Protein AF-A0A7V2FZV1-F1 (afdb_monomer)

Sequence (216 aa):
MRADLQ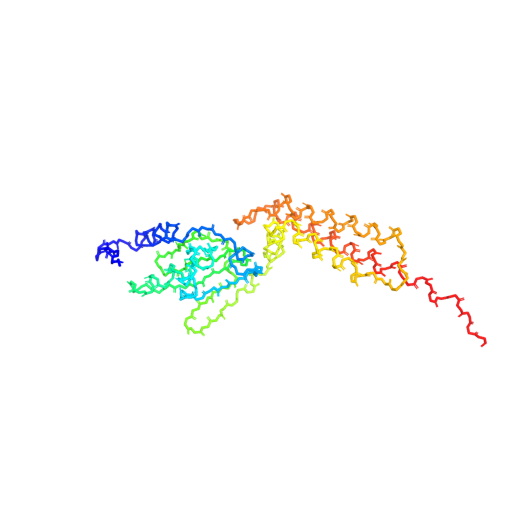PRTSPRRALAQVEAFVRQAVPYEWDWVTWGAADYLPTLSEMLALRPVREDCDGRAVAAASMLQKLGYDARLVTDLKHVWVWTPQGETMGPGGRKFVESDQRGTRLNWAALTATPANLAYGIAAFPWTRELIVLLTFWLLLLRRAPRWPWALLGLAVLLDGWLIFRLACRNPWPAGLWDSVGALLGWGHVAAAVLIILGTGERRRSRFPHP

Mean predicted aligned error: 6.93 Å

Radius of gyration: 22.77 Å; Cα contacts (8 Å, |Δi|>4): 285; chains: 1; bounding box: 45×36×85 Å

Solvent-accessible surface area (backbone atoms only — not comparable to full-atom values): 11927 Å² total; per-residue (Å²): 135,84,78,84,76,57,99,78,62,52,64,63,54,47,46,52,50,44,40,54,48,44,58,69,69,36,42,79,39,52,35,56,76,74,72,66,32,94,74,71,84,51,53,67,68,58,46,68,65,43,85,76,47,53,27,38,53,45,41,46,22,46,46,41,25,54,54,37,40,75,73,72,43,72,46,26,51,32,23,43,78,69,48,31,15,27,41,35,95,78,49,69,31,60,71,69,64,54,66,60,28,39,42,41,53,100,92,45,79,44,76,39,70,81,38,55,82,50,41,62,39,26,56,25,24,55,67,26,67,51,60,68,70,62,48,49,51,53,51,51,51,52,54,57,70,58,54,55,102,79,60,60,59,74,42,46,52,49,15,50,52,36,34,52,50,15,51,49,35,15,48,72,36,14,63,64,80,55,70,74,49,73,60,21,44,52,24,19,54,52,14,52,50,26,43,52,50,15,52,49,44,40,56,66,71,65,67,84,74,77,85,79,71,80,80,132

pLDDT: mean 88.08, std 12.24, range [34.72, 98.31]

Nearest PDB structures (foldseek):
  8bw8-assembly3_F  TM=4.483E-01  e=6.299E+00  Drosophila melanogaster

Structure (mmCIF, N/CA/C/O backbone):
data_AF-A0A7V2FZV1-F1
#
_entry.id   AF-A0A7V2FZV1-F1
#
loop_
_atom_site.group_PDB
_atom_site.id
_atom_site.type_symbol
_ato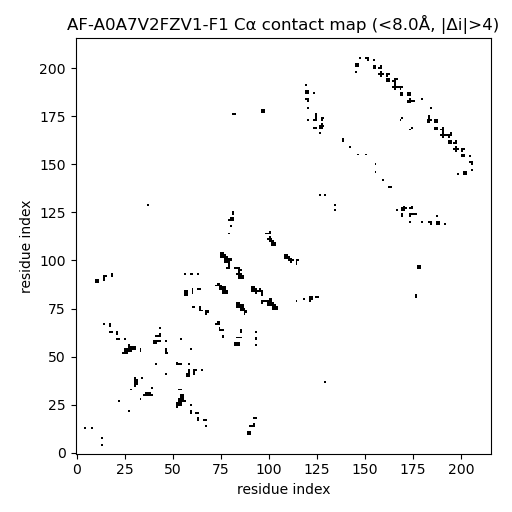m_site.label_atom_id
_atom_site.label_alt_id
_atom_site.label_comp_id
_atom_site.label_asym_id
_atom_site.label_entity_id
_atom_site.label_seq_id
_atom_site.pdbx_PDB_ins_code
_atom_site.Cartn_x
_atom_site.Cartn_y
_atom_site.Cartn_z
_atom_site.occupancy
_atom_site.B_iso_or_equiv
_atom_site.auth_seq_id
_atom_site.auth_comp_id
_atom_site.auth_asym_id
_atom_site.auth_atom_id
_atom_site.pdbx_PDB_model_num
ATOM 1 N N . MET A 1 1 ? -23.625 -13.224 18.190 1.00 38.38 1 MET A N 1
ATOM 2 C CA . MET A 1 1 ? -22.689 -13.338 19.328 1.00 38.38 1 MET A CA 1
ATOM 3 C C . MET A 1 1 ? -22.496 -11.932 19.893 1.00 38.38 1 MET A C 1
ATOM 5 O O . MET A 1 1 ? -21.884 -11.110 19.227 1.00 38.38 1 MET A O 1
ATOM 9 N N . ARG A 1 2 ? -23.144 -11.584 21.015 1.00 34.72 2 ARG A N 1
ATOM 10 C CA . ARG A 1 2 ? -22.935 -10.286 21.682 1.00 34.72 2 ARG A CA 1
ATOM 11 C C . ARG A 1 2 ? -21.650 -10.417 22.493 1.00 34.72 2 ARG A C 1
ATOM 13 O O . ARG A 1 2 ? -21.637 -11.156 23.467 1.00 34.72 2 ARG A O 1
ATOM 20 N N . ALA A 1 3 ? -20.569 -9.783 22.049 1.00 45.84 3 ALA A N 1
ATOM 21 C CA . ALA A 1 3 ? -19.414 -9.593 22.912 1.00 45.84 3 ALA A CA 1
ATOM 22 C C . ALA A 1 3 ? -19.856 -8.650 24.041 1.00 45.84 3 ALA A C 1
ATOM 24 O O . ALA A 1 3 ? -20.222 -7.506 23.769 1.00 45.84 3 ALA A O 1
ATOM 25 N N . ASP A 1 4 ? -19.899 -9.157 25.275 1.00 44.34 4 ASP A N 1
ATOM 26 C CA . ASP A 1 4 ? -20.199 -8.394 26.490 1.00 44.34 4 ASP A CA 1
ATOM 27 C C . ASP A 1 4 ? -19.095 -7.358 26.744 1.00 44.34 4 ASP A C 1
ATOM 29 O O . ASP A 1 4 ? -18.191 -7.534 27.563 1.00 44.34 4 ASP A O 1
ATOM 33 N N . LEU A 1 5 ? -19.152 -6.246 26.019 1.00 53.78 5 LEU A N 1
ATOM 34 C CA . LEU A 1 5 ? -18.403 -5.048 26.359 1.00 53.78 5 LEU A CA 1
ATOM 35 C C . LEU A 1 5 ? -19.158 -4.372 27.500 1.00 53.78 5 LEU A C 1
ATOM 37 O O . LEU A 1 5 ? -20.134 -3.652 27.297 1.00 53.78 5 LEU A O 1
ATOM 41 N N . GLN A 1 6 ? -18.754 -4.712 28.725 1.00 54.19 6 GLN A N 1
ATOM 42 C CA . GLN A 1 6 ? -19.390 -4.214 29.936 1.00 54.19 6 GLN A CA 1
ATOM 43 C C . GLN A 1 6 ? -19.391 -2.672 29.964 1.00 54.19 6 GLN A C 1
ATOM 45 O O . GLN A 1 6 ? -18.373 -2.064 29.632 1.00 54.19 6 GLN A O 1
ATOM 50 N N . PRO A 1 7 ? -20.461 -2.018 30.459 1.00 51.19 7 PRO A N 1
ATOM 51 C CA . PRO A 1 7 ? -20.610 -0.554 30.487 1.00 51.19 7 PRO A CA 1
ATOM 52 C C . PRO A 1 7 ? -19.564 0.230 31.317 1.00 51.19 7 PRO A C 1
ATOM 54 O O . PRO A 1 7 ? -19.737 1.419 31.562 1.00 51.19 7 PRO A O 1
ATOM 57 N N . ARG A 1 8 ? -18.494 -0.417 31.797 1.00 58.16 8 ARG A N 1
ATOM 58 C CA . ARG A 1 8 ? -17.463 0.151 32.683 1.00 58.16 8 ARG A CA 1
ATOM 59 C C . ARG A 1 8 ? -16.028 -0.034 32.180 1.00 58.16 8 ARG A C 1
ATOM 61 O O . ARG A 1 8 ? -15.083 0.206 32.929 1.00 58.16 8 ARG A O 1
ATOM 68 N N . THR A 1 9 ? -15.818 -0.479 30.944 1.00 70.44 9 THR A N 1
ATOM 69 C CA . THR A 1 9 ? -14.464 -0.534 30.374 1.00 70.44 9 THR A CA 1
ATOM 70 C C . THR A 1 9 ? -13.965 0.861 30.021 1.00 70.44 9 THR A C 1
ATOM 72 O O . THR A 1 9 ? -14.662 1.627 29.361 1.00 70.44 9 THR A O 1
ATOM 75 N N . SER A 1 10 ? -12.742 1.192 30.447 1.00 89.00 10 SER A N 1
ATOM 76 C CA . SER A 1 10 ? -12.090 2.437 30.036 1.00 89.00 10 SER A CA 1
ATOM 77 C C . SER A 1 10 ? -11.956 2.495 28.506 1.00 89.00 10 SER A C 1
ATOM 79 O O . SER A 1 10 ? -11.778 1.441 27.885 1.00 89.00 10 SER A O 1
A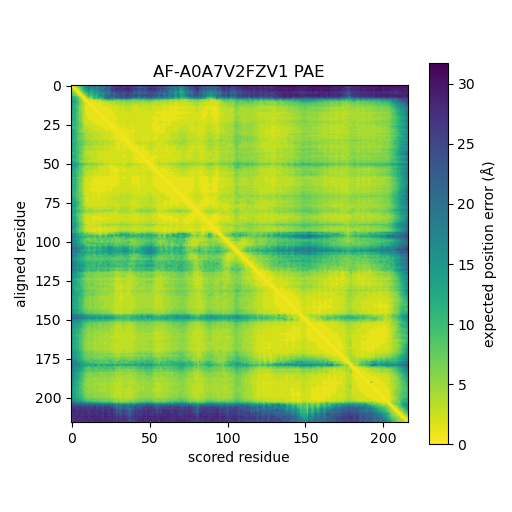TOM 81 N N . PRO A 1 11 ? -11.972 3.689 27.883 1.00 90.19 11 PRO A N 1
ATOM 82 C CA . PRO A 1 11 ? -11.867 3.822 26.428 1.00 90.19 11 PRO A CA 1
ATOM 83 C C . PRO A 1 11 ? -10.683 3.059 25.827 1.00 90.19 11 PRO A C 1
ATOM 85 O O . PRO A 1 11 ? -10.836 2.299 24.877 1.00 90.19 11 PRO A O 1
ATOM 88 N N . ARG A 1 12 ? -9.509 3.155 26.461 1.00 90.62 12 ARG A N 1
ATOM 89 C CA . ARG A 1 12 ? -8.306 2.422 26.048 1.00 90.62 12 ARG A CA 1
ATOM 90 C C . ARG A 1 12 ? -8.499 0.902 26.065 1.00 90.62 12 ARG A C 1
ATOM 92 O O . ARG A 1 12 ? -7.992 0.208 25.190 1.00 90.62 12 ARG A O 1
ATOM 99 N N . ARG A 1 13 ? -9.220 0.377 27.060 1.00 92.50 13 ARG A N 1
ATOM 100 C CA . ARG A 1 13 ? -9.512 -1.057 27.162 1.00 92.50 13 ARG A CA 1
ATOM 101 C C . ARG A 1 13 ? -10.526 -1.494 26.110 1.00 92.50 13 ARG A C 1
ATOM 103 O O . ARG A 1 13 ? -10.351 -2.568 25.550 1.00 92.50 13 ARG A O 1
ATOM 110 N N . ALA A 1 14 ? -11.522 -0.662 25.810 1.00 92.81 14 ALA A N 1
ATOM 111 C CA . ALA A 1 14 ? -12.478 -0.928 24.739 1.00 92.81 14 ALA A CA 1
ATOM 112 C C . ALA A 1 14 ? -11.791 -0.989 23.363 1.00 92.81 14 ALA A C 1
ATOM 114 O O . ALA A 1 14 ? -11.990 -1.960 22.639 1.00 92.81 14 ALA A O 1
ATOM 115 N N . LEU A 1 15 ? -10.919 -0.021 23.043 1.00 95.31 15 LEU A N 1
ATOM 116 C CA . LEU A 1 15 ? -10.116 -0.029 21.811 1.00 95.31 15 LEU A CA 1
ATOM 117 C C . LEU A 1 15 ? -9.291 -1.321 21.689 1.00 95.31 15 LEU A C 1
ATOM 119 O O . LEU A 1 15 ? -9.400 -2.039 20.698 1.00 95.31 15 LEU A O 1
ATOM 123 N N . ALA A 1 16 ? -8.547 -1.676 22.742 1.00 95.19 16 ALA A N 1
ATOM 124 C CA . ALA A 1 16 ? -7.732 -2.890 22.760 1.00 95.19 16 ALA A CA 1
ATOM 125 C C . ALA A 1 16 ? -8.563 -4.180 22.617 1.00 95.19 16 ALA A C 1
ATOM 127 O O . ALA A 1 16 ? -8.124 -5.130 21.970 1.00 95.19 16 ALA A O 1
ATOM 128 N N . GLN A 1 17 ? -9.761 -4.228 23.208 1.00 95.94 17 GLN A N 1
ATOM 129 C CA . GLN A 1 17 ? -10.664 -5.375 23.085 1.00 95.94 17 GLN A CA 1
ATOM 130 C C . GLN A 1 17 ? -11.221 -5.521 21.670 1.00 95.94 17 GLN A C 1
ATOM 132 O O . GLN A 1 17 ? -11.283 -6.642 21.168 1.00 95.94 17 GLN A O 1
ATOM 137 N N . VAL A 1 18 ? -11.596 -4.415 21.022 1.00 96.94 18 VAL A N 1
ATOM 138 C CA . VAL A 1 18 ? -12.045 -4.440 19.624 1.00 96.94 18 VAL A CA 1
ATOM 139 C C . VAL A 1 18 ? -10.913 -4.900 18.711 1.00 96.94 18 VAL A C 1
ATOM 141 O O . VAL A 1 18 ? -11.124 -5.804 17.911 1.00 96.94 18 VAL A O 1
ATOM 144 N N . GLU A 1 19 ? -9.703 -4.360 18.862 1.00 97.25 19 GLU A N 1
ATOM 145 C CA . GLU A 1 19 ? -8.550 -4.779 18.056 1.00 97.25 19 GLU A CA 1
ATOM 146 C C . GLU A 1 19 ? -8.218 -6.262 18.234 1.00 97.25 19 GLU A C 1
ATOM 148 O O . GLU A 1 19 ? -8.011 -6.971 17.247 1.00 97.25 19 GLU A O 1
ATOM 153 N N . ALA A 1 20 ? -8.211 -6.756 19.475 1.00 97.25 20 ALA A N 1
ATOM 154 C CA . ALA A 1 20 ? -7.985 -8.171 19.751 1.00 97.25 20 ALA A CA 1
ATOM 155 C C . ALA A 1 20 ? -9.063 -9.053 19.105 1.00 97.25 20 ALA A C 1
ATOM 157 O O . ALA A 1 20 ? -8.737 -10.047 18.455 1.00 97.25 20 ALA A O 1
ATOM 158 N N . PHE A 1 21 ? -10.334 -8.662 19.232 1.00 97.38 21 PHE A N 1
ATOM 159 C CA . PHE A 1 21 ? -11.448 -9.378 18.620 1.00 97.38 21 PHE A CA 1
ATOM 160 C C . PHE A 1 21 ? -11.336 -9.406 17.093 1.00 97.38 21 PHE A C 1
ATOM 162 O O . PHE A 1 21 ? -11.446 -10.474 16.498 1.00 97.38 21 PHE A O 1
ATOM 169 N N . VAL A 1 22 ? -11.074 -8.263 16.452 1.00 97.56 22 VAL A N 1
ATOM 170 C CA . VAL A 1 22 ? -10.959 -8.171 14.989 1.00 97.56 22 VAL A CA 1
ATOM 171 C C . VAL A 1 22 ? -9.795 -9.014 14.479 1.00 97.56 22 VAL A C 1
ATOM 173 O O . VAL A 1 22 ? -9.976 -9.790 13.546 1.00 97.56 22 VAL A O 1
ATOM 176 N N . ARG A 1 23 ? -8.617 -8.940 15.112 1.00 97.00 23 ARG A N 1
ATOM 177 C CA . ARG A 1 23 ? -7.451 -9.751 14.715 1.00 97.00 23 ARG A CA 1
ATOM 178 C C . ARG A 1 23 ? -7.710 -11.251 14.810 1.00 97.00 23 ARG A C 1
ATOM 180 O O . ARG A 1 23 ? -7.155 -12.004 14.013 1.00 97.00 23 ARG A O 1
ATOM 187 N N . GLN A 1 24 ? -8.523 -11.670 15.777 1.00 97.19 24 GLN A N 1
ATOM 188 C CA . GLN A 1 24 ? -8.915 -13.063 15.953 1.00 97.19 24 GLN A CA 1
ATOM 189 C C . GLN A 1 24 ? -9.997 -13.492 14.951 1.00 97.19 24 GLN A C 1
ATOM 191 O O . GLN A 1 24 ? -9.922 -14.590 14.408 1.00 97.19 24 GLN A O 1
ATOM 196 N N . ALA A 1 25 ? -11.006 -12.649 14.723 1.00 96.94 25 ALA A N 1
ATOM 197 C CA . ALA A 1 25 ? -12.163 -12.966 13.886 1.00 96.94 25 ALA A CA 1
ATOM 198 C C . ALA A 1 25 ? -11.884 -12.836 12.381 1.00 96.94 25 ALA A C 1
ATOM 200 O O . ALA A 1 25 ? -12.523 -13.518 11.583 1.00 96.94 25 ALA A O 1
ATOM 201 N N . VAL A 1 26 ? -10.942 -11.972 12.001 1.00 97.25 26 VAL A N 1
ATOM 202 C CA . VAL A 1 26 ? -10.564 -11.686 10.614 1.00 97.25 26 VAL A CA 1
ATOM 203 C C . VAL A 1 26 ? -9.063 -11.942 10.474 1.00 97.25 26 VAL A C 1
ATOM 205 O O . VAL A 1 26 ? -8.271 -11.031 10.710 1.00 97.25 26 VAL A O 1
ATOM 208 N N . PRO A 1 27 ? -8.616 -13.174 10.169 1.00 96.88 27 PRO A N 1
ATOM 209 C CA . PRO A 1 27 ? -7.219 -13.473 9.850 1.00 96.88 27 PRO A CA 1
ATOM 210 C C . PRO A 1 27 ? -6.652 -12.559 8.756 1.00 96.88 27 PRO A C 1
ATOM 212 O O . PRO A 1 27 ? -7.396 -12.098 7.894 1.00 96.88 27 PRO A O 1
ATOM 215 N N . TYR A 1 28 ? -5.346 -12.280 8.827 1.00 96.25 28 TYR A N 1
ATOM 216 C CA . TYR A 1 28 ? -4.694 -11.353 7.901 1.00 96.25 28 TYR A CA 1
ATOM 217 C C . TYR A 1 28 ? -4.449 -12.057 6.573 1.00 96.25 28 TYR A C 1
ATOM 219 O O . TYR A 1 28 ? -3.824 -13.118 6.568 1.00 96.25 28 TYR A O 1
ATOM 227 N N . GLU A 1 29 ? -4.913 -11.473 5.478 1.00 96.38 29 GLU A N 1
ATOM 228 C CA . GLU A 1 29 ? -4.627 -11.934 4.122 1.00 96.38 29 GLU A CA 1
ATOM 229 C C . GLU A 1 29 ? -4.660 -10.748 3.169 1.00 96.38 29 GLU A C 1
ATOM 231 O O . GLU A 1 29 ? -5.547 -9.915 3.282 1.00 96.38 29 GLU A O 1
ATOM 236 N N . TRP A 1 30 ? -3.727 -10.699 2.225 1.00 94.88 30 TRP A N 1
ATOM 237 C CA . TRP A 1 30 ? -3.605 -9.580 1.296 1.00 94.88 30 TRP A CA 1
ATOM 238 C C . TRP A 1 30 ? -4.736 -9.515 0.268 1.00 94.88 30 TRP A C 1
ATOM 240 O O . TRP A 1 30 ? -5.179 -10.545 -0.255 1.00 94.88 30 TRP A O 1
ATOM 250 N N . ASP A 1 31 ? -5.086 -8.306 -0.161 1.00 94.62 31 ASP A N 1
ATOM 251 C CA . ASP A 1 31 ? -6.118 -8.076 -1.177 1.00 94.62 31 ASP A CA 1
ATOM 252 C C . ASP A 1 31 ? -5.834 -8.739 -2.518 1.00 94.62 31 ASP A C 1
ATOM 254 O O . ASP A 1 31 ? -6.745 -9.188 -3.215 1.00 94.62 31 ASP A O 1
ATOM 258 N N . TRP A 1 32 ? -4.568 -8.907 -2.888 1.00 93.56 32 TRP A N 1
ATOM 259 C CA . TRP A 1 32 ? -4.231 -9.619 -4.120 1.00 93.56 32 TRP A CA 1
ATOM 260 C C . TRP A 1 32 ? -4.519 -11.119 -4.061 1.00 93.56 32 TRP A C 1
ATOM 262 O O . TRP A 1 32 ? -4.557 -11.762 -5.119 1.00 93.56 32 TRP A O 1
ATOM 272 N N . VAL A 1 33 ? -4.698 -11.675 -2.860 1.00 94.31 33 VAL A N 1
ATOM 273 C CA . VAL A 1 33 ? -5.156 -13.049 -2.622 1.00 94.31 33 VAL A CA 1
ATOM 274 C C . VAL A 1 33 ? -6.674 -13.084 -2.456 1.00 94.31 33 VAL A C 1
ATOM 276 O O . VAL A 1 33 ? -7.321 -13.960 -3.029 1.00 94.31 33 VAL A O 1
ATOM 279 N N . THR A 1 34 ? -7.243 -12.149 -1.695 1.00 94.94 34 THR A N 1
ATOM 280 C CA . THR A 1 34 ? -8.675 -12.136 -1.359 1.00 94.94 34 THR A CA 1
ATOM 281 C C . THR A 1 34 ? -9.544 -11.602 -2.498 1.00 94.94 34 THR A C 1
ATOM 283 O O . THR A 1 34 ? -10.509 -12.255 -2.893 1.00 94.94 34 THR A O 1
ATOM 286 N N . TRP A 1 35 ? -9.166 -10.459 -3.063 1.00 95.19 35 TRP A N 1
ATOM 287 C CA . TRP A 1 35 ? -9.935 -9.682 -4.040 1.00 95.19 35 TRP A CA 1
ATOM 288 C C . TRP A 1 35 ? -9.321 -9.690 -5.445 1.00 95.19 35 TRP A C 1
ATOM 290 O O . TRP A 1 35 ? -9.963 -9.297 -6.417 1.00 95.19 35 TRP A O 1
ATOM 300 N N . GLY A 1 36 ? -8.067 -10.130 -5.578 1.00 92.75 36 GLY A N 1
ATOM 301 C CA . GLY A 1 36 ? -7.317 -10.055 -6.833 1.00 92.75 36 GLY A CA 1
ATOM 302 C C . GLY A 1 36 ? -6.880 -8.632 -7.205 1.00 92.75 36 GLY A C 1
ATOM 303 O O . GLY A 1 36 ? -6.360 -8.433 -8.303 1.00 92.75 36 GLY A O 1
ATOM 304 N N . ALA A 1 37 ? -7.048 -7.668 -6.299 1.00 92.19 37 ALA A N 1
ATOM 305 C CA . ALA A 1 37 ? -6.672 -6.268 -6.465 1.00 92.19 37 ALA A CA 1
ATOM 306 C C . ALA A 1 37 ? -5.302 -5.971 -5.835 1.00 92.19 37 ALA A C 1
ATOM 308 O O . ALA A 1 37 ? -4.776 -6.772 -5.069 1.00 92.19 37 ALA A O 1
ATOM 309 N N . ALA A 1 38 ? -4.689 -4.840 -6.193 1.00 88.50 38 ALA A N 1
ATOM 310 C CA . ALA A 1 38 ? -3.476 -4.385 -5.508 1.00 88.50 38 ALA A CA 1
ATOM 311 C C . ALA A 1 38 ? -3.778 -3.827 -4.108 1.00 88.50 38 ALA A C 1
ATOM 313 O O . ALA A 1 38 ? -2.945 -3.975 -3.223 1.00 88.50 38 ALA A O 1
ATOM 314 N N . ASP A 1 39 ? -4.947 -3.202 -3.974 1.00 90.19 39 ASP A N 1
ATOM 315 C CA . ASP A 1 39 ? -5.500 -2.560 -2.781 1.00 90.19 39 ASP A CA 1
ATOM 316 C C . ASP A 1 39 ? -7.017 -2.439 -3.028 1.00 90.19 39 ASP A C 1
ATOM 318 O O . ASP A 1 39 ? -7.426 -2.043 -4.134 1.00 90.19 39 ASP A O 1
ATOM 322 N N . TYR A 1 40 ? -7.855 -2.855 -2.086 1.00 93.12 40 TYR A N 1
ATOM 323 C CA . TYR A 1 40 ? -9.310 -2.850 -2.192 1.00 93.12 40 TYR A CA 1
ATOM 324 C C . TYR A 1 40 ? -9.952 -2.689 -0.818 1.00 93.12 40 TYR A C 1
ATOM 326 O O . TYR A 1 40 ? -10.095 -3.652 -0.086 1.00 93.12 40 TYR A O 1
ATOM 334 N N . LEU A 1 41 ? -10.484 -1.493 -0.555 1.00 93.25 41 LEU A N 1
ATOM 335 C CA . LEU A 1 41 ? -11.203 -1.191 0.679 1.00 93.25 41 LEU A CA 1
ATOM 336 C C . LEU A 1 41 ? -12.631 -1.769 0.656 1.00 93.25 41 LEU A C 1
ATOM 338 O O . LEU A 1 41 ? -13.507 -1.174 0.009 1.00 93.25 41 LEU A O 1
ATOM 342 N N . PRO A 1 42 ? -12.923 -2.871 1.377 1.00 93.75 42 PRO A N 1
ATOM 343 C CA . PRO A 1 42 ? -14.223 -3.518 1.314 1.00 93.75 42 PRO A CA 1
ATOM 344 C C . PRO A 1 42 ? -15.225 -2.830 2.248 1.00 93.75 42 PRO A C 1
ATOM 346 O O . PRO A 1 42 ? -14.884 -2.256 3.288 1.00 93.75 42 PRO A O 1
ATOM 349 N N . THR A 1 43 ? -16.516 -2.970 1.959 1.00 93.75 43 THR A N 1
ATOM 350 C CA . THR A 1 43 ? -17.548 -2.773 2.983 1.00 93.75 43 THR A CA 1
ATOM 3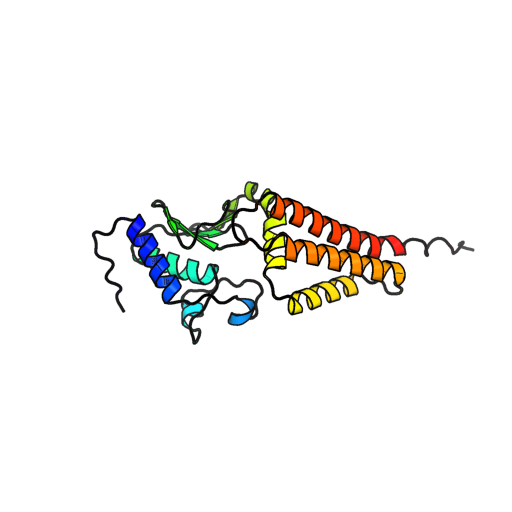51 C C . THR A 1 43 ? -17.522 -3.917 3.999 1.00 93.75 43 THR A C 1
ATOM 353 O O . THR A 1 43 ? -17.145 -5.051 3.697 1.00 93.75 43 THR A O 1
ATOM 356 N N . LEU A 1 44 ? -18.026 -3.666 5.214 1.00 93.62 44 LEU A N 1
ATOM 357 C CA . LEU A 1 44 ? -18.175 -4.721 6.225 1.00 93.62 44 LEU A CA 1
ATOM 358 C C . LEU A 1 44 ? -19.024 -5.901 5.711 1.00 93.62 44 LEU A C 1
ATOM 360 O O . LEU A 1 44 ? -18.742 -7.050 6.036 1.00 93.62 44 LEU A O 1
ATOM 364 N N . SER A 1 45 ? -20.057 -5.637 4.905 1.00 95.06 45 SER A N 1
ATOM 365 C CA . SER A 1 45 ? -20.889 -6.682 4.298 1.00 95.06 45 SER A CA 1
ATOM 366 C C . SER A 1 45 ? -20.135 -7.538 3.285 1.00 95.06 45 SER A C 1
ATOM 368 O O . SER A 1 45 ? -20.311 -8.754 3.294 1.00 95.06 45 SER A O 1
ATOM 370 N N . GLU A 1 46 ? -19.299 -6.928 2.443 1.00 96.44 46 GLU A N 1
ATOM 371 C CA . GLU A 1 46 ? -18.476 -7.642 1.459 1.00 96.44 46 GLU A CA 1
ATOM 372 C C . GLU A 1 46 ? -17.446 -8.524 2.161 1.00 96.44 46 GLU A C 1
ATOM 374 O O . GLU A 1 46 ? -17.404 -9.729 1.910 1.00 96.44 46 GLU A O 1
ATOM 379 N N . MET A 1 47 ? -16.718 -7.970 3.136 1.00 95.88 47 MET A N 1
ATOM 380 C CA . MET A 1 47 ? -15.777 -8.737 3.955 1.00 95.88 47 MET A CA 1
ATOM 381 C C . MET A 1 47 ? -16.469 -9.937 4.626 1.00 95.88 47 MET A C 1
ATOM 383 O O . MET A 1 47 ? -15.970 -11.063 4.602 1.00 95.88 47 MET A O 1
ATOM 387 N N . LEU A 1 48 ? -17.645 -9.727 5.228 1.00 94.81 48 LEU A N 1
ATOM 388 C CA . LEU A 1 48 ? -18.393 -10.793 5.902 1.00 94.81 48 LEU A CA 1
ATOM 389 C C . LEU A 1 48 ? -19.023 -11.807 4.939 1.00 94.81 48 LEU A C 1
ATOM 391 O O . LEU A 1 48 ? -19.485 -12.854 5.403 1.00 94.81 48 LEU A O 1
ATOM 395 N N . ALA A 1 49 ? -19.063 -11.539 3.633 1.00 96.50 49 ALA A N 1
ATOM 396 C CA . ALA A 1 49 ? -19.506 -12.498 2.626 1.00 96.50 49 ALA A CA 1
ATOM 397 C C . ALA A 1 49 ? -18.405 -13.510 2.261 1.00 96.50 49 ALA A C 1
ATOM 399 O O . ALA A 1 49 ? -18.727 -14.616 1.822 1.00 96.50 49 ALA A O 1
ATOM 400 N N . LEU A 1 50 ? -17.129 -13.188 2.508 1.00 94.56 50 LEU A N 1
ATOM 401 C CA . LEU A 1 50 ? -16.000 -14.085 2.261 1.00 94.56 50 LEU A CA 1
ATOM 402 C C . LEU A 1 50 ? -16.086 -15.369 3.100 1.00 94.56 50 LEU A C 1
ATOM 404 O O . LEU A 1 50 ? -16.521 -15.381 4.259 1.00 94.56 50 LEU A O 1
ATOM 408 N N . ARG A 1 51 ? -15.662 -16.489 2.510 1.00 94.44 51 ARG A N 1
ATOM 409 C CA . ARG A 1 51 ? -15.656 -17.813 3.148 1.00 94.44 51 ARG A CA 1
ATOM 410 C C . ARG A 1 51 ? -14.324 -18.521 2.867 1.00 94.44 51 ARG A C 1
ATOM 412 O O . ARG A 1 51 ? -14.138 -19.012 1.755 1.00 94.44 51 ARG A O 1
ATOM 419 N N . PRO A 1 52 ? -13.410 -18.624 3.851 1.00 93.25 52 PRO A N 1
ATOM 420 C CA . PRO A 1 52 ? -13.431 -17.983 5.175 1.00 93.25 52 PRO A CA 1
ATOM 421 C C . PRO A 1 52 ? -13.284 -16.452 5.101 1.00 93.25 52 PRO A C 1
ATOM 423 O O . PRO A 1 52 ? -12.788 -15.928 4.108 1.00 93.25 52 PRO A O 1
ATOM 426 N N . VAL A 1 53 ? -13.689 -15.754 6.169 1.00 96.31 53 VAL A N 1
ATOM 427 C CA . VAL A 1 53 ? -13.449 -14.309 6.332 1.00 96.31 53 VAL A CA 1
ATOM 428 C C . VAL A 1 53 ? -11.956 -14.078 6.560 1.00 96.31 53 VAL A C 1
ATOM 430 O O . VAL A 1 53 ? -11.369 -14.738 7.416 1.00 96.31 53 VAL A O 1
ATOM 433 N N . ARG A 1 54 ? -11.350 -13.174 5.792 1.00 96.75 54 ARG A N 1
ATOM 434 C CA . ARG A 1 54 ? -9.937 -12.777 5.871 1.00 96.75 54 ARG A CA 1
ATOM 435 C C . ARG A 1 54 ? -9.755 -11.454 5.132 1.00 96.75 54 ARG A C 1
ATOM 437 O O . ARG A 1 54 ? -10.404 -11.279 4.109 1.00 96.75 54 ARG A O 1
ATOM 444 N N . GLU A 1 55 ? -8.919 -10.571 5.660 1.00 96.88 55 GLU A N 1
ATOM 445 C CA . GLU A 1 55 ? -8.623 -9.248 5.085 1.00 96.88 55 GLU A CA 1
ATOM 446 C C . GLU A 1 55 ? -7.279 -8.733 5.566 1.00 96.88 55 GLU A C 1
ATOM 448 O O . GLU A 1 55 ? -6.771 -9.197 6.596 1.00 96.88 55 GLU A O 1
ATOM 453 N N . ASP A 1 56 ? -6.742 -7.730 4.879 1.00 95.25 56 ASP A N 1
ATOM 454 C CA . ASP A 1 56 ? -5.532 -7.052 5.304 1.00 95.25 56 ASP A CA 1
ATOM 455 C C . ASP A 1 56 ? -5.813 -5.924 6.319 1.00 95.25 56 ASP A C 1
ATOM 457 O O . ASP A 1 56 ? -6.692 -6.027 7.184 1.00 95.25 56 ASP A O 1
ATOM 461 N N . CYS A 1 57 ? -4.966 -4.897 6.351 1.00 94.25 57 CYS A N 1
ATOM 462 C CA . CYS A 1 57 ? -5.078 -3.803 7.300 1.00 94.25 57 CYS A CA 1
ATOM 463 C C . CYS A 1 57 ? -6.390 -3.027 7.168 1.00 94.25 57 CYS A C 1
ATOM 465 O O . CYS A 1 57 ? -6.954 -2.627 8.193 1.00 94.25 57 CYS A O 1
ATOM 467 N N . ASP A 1 58 ? -6.897 -2.845 5.955 1.00 93.88 58 ASP A N 1
ATOM 468 C CA . ASP A 1 58 ? -7.967 -1.901 5.685 1.00 93.88 58 ASP A CA 1
ATOM 469 C C . ASP A 1 58 ? -9.355 -2.477 6.001 1.00 93.88 58 ASP A C 1
ATOM 471 O O . ASP A 1 58 ? -10.107 -1.862 6.762 1.00 93.88 58 ASP A O 1
ATOM 475 N N . GLY A 1 59 ? -9.649 -3.716 5.607 1.00 95.81 59 GLY A N 1
ATOM 476 C CA . GLY A 1 59 ? -10.870 -4.432 5.953 1.00 95.81 59 GLY A CA 1
ATOM 477 C C . GLY A 1 59 ? -10.962 -4.679 7.457 1.00 95.81 59 GLY A C 1
ATOM 478 O O . GLY A 1 59 ? -12.018 -4.493 8.076 1.00 95.81 59 GLY A O 1
ATOM 479 N N . ARG A 1 60 ? -9.829 -4.975 8.110 1.00 97.19 60 ARG A N 1
ATOM 480 C CA . ARG A 1 60 ? -9.765 -5.044 9.578 1.00 97.19 60 ARG A CA 1
ATOM 481 C C . ARG A 1 60 ? -10.038 -3.682 10.227 1.00 97.19 60 ARG A C 1
ATOM 483 O O . ARG A 1 60 ? -10.747 -3.624 11.236 1.00 97.19 60 ARG A O 1
ATOM 490 N N . ALA A 1 61 ? -9.521 -2.585 9.674 1.00 96.56 61 ALA A N 1
ATOM 491 C CA . ALA A 1 61 ? -9.811 -1.241 10.169 1.00 96.56 61 ALA A CA 1
ATOM 492 C C . ALA A 1 61 ? -11.289 -0.860 9.968 1.00 96.56 61 ALA A C 1
ATOM 494 O O . ALA A 1 61 ? -11.901 -0.328 10.897 1.00 96.56 61 ALA A O 1
ATOM 495 N N . VAL A 1 62 ? -11.898 -1.201 8.827 1.00 95.88 62 VAL A N 1
ATOM 496 C CA . VAL A 1 62 ? -13.338 -1.026 8.553 1.00 95.88 62 VAL A CA 1
ATOM 497 C C . VAL A 1 62 ? -14.181 -1.762 9.594 1.00 95.88 62 VAL A C 1
ATOM 499 O O . VAL A 1 62 ? -15.122 -1.187 10.155 1.00 95.88 62 VAL A O 1
ATOM 502 N N . ALA A 1 63 ? -13.829 -3.010 9.910 1.00 96.62 63 ALA A N 1
ATOM 503 C CA . ALA A 1 63 ? -14.507 -3.799 10.933 1.00 96.62 63 ALA A CA 1
ATOM 504 C C . ALA A 1 63 ? -14.403 -3.144 12.319 1.00 96.62 63 ALA A C 1
ATOM 506 O O . ALA A 1 63 ? -15.417 -2.943 12.993 1.00 96.62 63 ALA A O 1
ATOM 507 N N . ALA A 1 64 ? -13.190 -2.758 12.723 1.00 96.88 64 ALA A N 1
ATOM 508 C CA . ALA A 1 64 ? -12.937 -2.116 14.007 1.00 96.88 64 ALA A CA 1
ATOM 509 C C . ALA A 1 64 ? -13.678 -0.776 14.137 1.00 96.88 64 ALA A C 1
ATOM 511 O O . ALA A 1 64 ? -14.347 -0.542 15.146 1.00 96.88 64 ALA A O 1
ATOM 512 N N . ALA A 1 65 ? -13.621 0.075 13.110 1.00 95.69 65 ALA A N 1
ATOM 513 C CA . ALA A 1 65 ? -14.325 1.353 13.082 1.00 95.69 65 ALA A CA 1
ATOM 514 C C . ALA A 1 65 ? -15.842 1.154 13.200 1.00 95.69 65 ALA A C 1
ATOM 516 O O . ALA A 1 65 ? -16.482 1.807 14.022 1.00 95.69 65 ALA A O 1
ATOM 517 N N . SER A 1 66 ? -16.408 0.194 12.464 1.00 95.00 66 SER A N 1
ATOM 518 C CA . SER A 1 66 ? -17.841 -0.126 12.518 1.00 95.00 66 SER A CA 1
ATOM 519 C C . SER A 1 66 ? -18.280 -0.602 13.909 1.00 95.00 66 SER A C 1
ATOM 521 O O . SER A 1 66 ? -19.316 -0.174 14.424 1.00 95.00 66 SER A O 1
ATOM 523 N N . MET A 1 67 ? -17.482 -1.460 14.556 1.00 95.56 67 MET A N 1
ATOM 524 C CA . MET A 1 67 ? -17.748 -1.921 15.923 1.00 95.56 67 MET A CA 1
ATOM 525 C C . MET A 1 67 ? -17.670 -0.771 16.932 1.00 95.56 67 MET A C 1
ATOM 527 O O . MET A 1 67 ? -18.562 -0.630 17.767 1.00 95.56 67 MET A O 1
ATOM 531 N N . LEU A 1 68 ? -16.643 0.075 16.843 1.00 95.06 68 LEU A N 1
ATOM 532 C CA . LEU A 1 68 ? -16.461 1.220 17.737 1.00 95.06 68 LEU A CA 1
ATOM 533 C C . LEU A 1 68 ? -17.568 2.264 17.574 1.00 95.06 68 LEU A C 1
ATOM 535 O O . LEU A 1 68 ? -18.109 2.729 18.576 1.00 95.06 68 LEU A O 1
ATOM 539 N N . GLN A 1 69 ? -17.988 2.559 16.343 1.00 93.81 69 GLN A N 1
ATOM 540 C CA . GLN A 1 69 ? -19.148 3.418 16.089 1.00 93.81 69 GLN A CA 1
ATOM 541 C C . GLN A 1 69 ? -20.420 2.836 16.713 1.00 93.81 69 GLN A C 1
ATOM 543 O O . GLN A 1 69 ? -21.177 3.556 17.364 1.00 93.81 69 GLN A O 1
ATOM 548 N N . LYS A 1 70 ? -20.637 1.517 16.605 1.00 93.81 70 LYS A N 1
ATOM 549 C CA . LYS A 1 70 ? -21.785 0.852 17.242 1.00 93.81 70 LYS A CA 1
ATOM 550 C C . LYS A 1 70 ? -21.751 0.933 18.773 1.00 93.81 70 LYS A C 1
ATOM 552 O O . LYS A 1 70 ? -22.808 0.911 19.400 1.00 93.81 70 LYS A O 1
ATOM 557 N N . LEU A 1 71 ? -20.560 1.041 19.358 1.00 92.19 71 LEU A N 1
ATOM 558 C CA . LEU A 1 71 ? -20.330 1.226 20.793 1.00 92.19 71 LEU A CA 1
ATOM 559 C C . LEU A 1 71 ? -20.386 2.697 21.237 1.00 92.19 71 LEU A C 1
ATOM 561 O O . LEU A 1 71 ? -20.198 2.974 22.419 1.00 92.19 71 LEU A O 1
ATOM 565 N N . GLY A 1 72 ? -20.653 3.631 20.318 1.00 93.12 72 GLY A N 1
ATOM 566 C CA . GLY A 1 72 ? -20.805 5.056 20.614 1.00 93.12 72 GLY A CA 1
ATOM 567 C C . GLY A 1 72 ? -19.515 5.878 20.544 1.00 93.12 72 GLY A C 1
ATOM 568 O O . GLY A 1 72 ? -19.506 7.012 21.016 1.00 93.12 72 GLY A O 1
ATOM 569 N N . TYR A 1 73 ? -18.433 5.346 19.969 1.00 93.75 73 TYR A N 1
ATOM 570 C CA . TYR A 1 73 ? -17.197 6.101 19.736 1.00 93.75 73 TYR A CA 1
ATOM 571 C C . TYR A 1 73 ? -17.256 6.859 18.399 1.00 93.75 73 TYR A C 1
ATOM 573 O O . TYR A 1 73 ? -17.726 6.319 17.397 1.00 93.75 73 TYR A O 1
ATOM 581 N N . ASP A 1 74 ? -16.712 8.082 18.354 1.00 92.88 74 ASP A N 1
ATOM 582 C CA . ASP A 1 74 ? -16.386 8.762 17.088 1.00 92.88 74 ASP A CA 1
ATOM 583 C C . ASP A 1 74 ? -15.136 8.097 16.499 1.00 92.88 74 ASP A C 1
ATOM 585 O O . ASP A 1 74 ? -14.012 8.475 16.825 1.00 92.88 74 ASP A O 1
ATOM 589 N N . ALA A 1 75 ? -15.338 7.035 15.716 1.00 93.31 75 ALA A N 1
ATOM 590 C CA . ALA A 1 75 ? -14.265 6.260 15.105 1.00 93.31 75 ALA A CA 1
ATOM 591 C C . ALA A 1 75 ? -14.173 6.513 13.600 1.00 93.31 75 ALA A C 1
ATOM 593 O O . ALA A 1 75 ? -15.178 6.466 12.884 1.00 93.31 75 ALA A O 1
ATOM 594 N N . ARG A 1 76 ? -12.950 6.761 13.128 1.00 93.44 76 ARG A N 1
ATOM 595 C CA . ARG A 1 76 ? -12.642 7.193 11.761 1.00 93.44 76 ARG A CA 1
ATOM 596 C C . ARG A 1 76 ? -11.500 6.377 11.186 1.00 93.44 76 ARG A C 1
ATOM 598 O O . ARG A 1 76 ? -10.575 6.020 11.915 1.00 93.44 76 ARG A O 1
ATOM 605 N N . LEU A 1 77 ? -11.560 6.127 9.883 1.00 93.44 77 LEU A N 1
ATOM 606 C CA . LEU A 1 77 ? -10.453 5.514 9.161 1.00 93.44 77 LEU A CA 1
ATOM 607 C C . LEU A 1 77 ? -9.404 6.571 8.848 1.00 93.44 77 LEU A C 1
ATOM 609 O O . LEU A 1 77 ? -9.721 7.684 8.415 1.00 93.44 77 LEU A O 1
ATOM 613 N N . VAL A 1 78 ? -8.155 6.198 9.066 1.00 93.12 78 VAL A N 1
ATOM 614 C CA . VAL A 1 78 ? -6.990 7.015 8.756 1.00 93.12 78 VAL A CA 1
ATOM 615 C C . VAL A 1 78 ? -5.934 6.135 8.093 1.00 93.12 78 VAL A C 1
ATOM 617 O O . VAL A 1 78 ? -5.841 4.945 8.387 1.00 93.12 78 VAL A O 1
ATOM 620 N N . THR A 1 79 ? -5.155 6.704 7.178 1.00 90.56 79 THR A N 1
ATOM 621 C CA . THR A 1 79 ? -4.077 5.978 6.493 1.00 90.56 79 THR A CA 1
ATOM 622 C C . THR A 1 79 ? -2.874 6.866 6.237 1.00 90.56 79 THR A C 1
ATOM 624 O O . THR A 1 79 ? -3.004 8.082 6.083 1.00 90.56 79 THR A O 1
ATOM 627 N N . ASP A 1 80 ? -1.698 6.253 6.168 1.00 87.38 80 ASP A N 1
ATOM 628 C CA . ASP A 1 80 ? -0.441 6.864 5.752 1.00 87.38 80 ASP A CA 1
ATOM 629 C C . ASP A 1 80 ? -0.020 6.459 4.325 1.00 87.38 80 ASP A C 1
ATOM 631 O O . ASP A 1 80 ? 1.113 6.732 3.947 1.00 87.38 80 ASP A O 1
ATOM 635 N N . LEU A 1 81 ? -0.917 5.872 3.515 1.00 84.75 81 LEU A N 1
ATOM 636 C CA . LEU A 1 81 ? -0.669 5.260 2.190 1.00 84.75 81 LEU A CA 1
ATOM 637 C C . LEU A 1 81 ? 0.013 3.882 2.204 1.00 84.75 81 LEU A C 1
ATOM 639 O O . LEU A 1 81 ? 0.161 3.291 1.138 1.00 84.75 81 LEU A O 1
ATOM 643 N N . LYS A 1 82 ? 0.455 3.379 3.361 1.00 87.75 82 LYS A N 1
ATOM 644 C CA . LYS A 1 82 ? 0.981 2.009 3.510 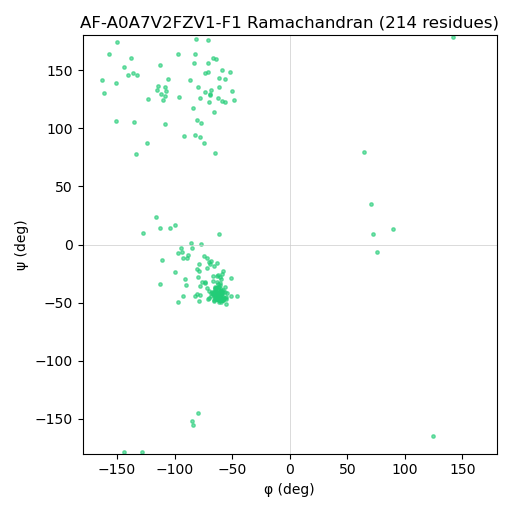1.00 87.75 82 LYS A CA 1
ATOM 645 C C . LYS A 1 82 ? 0.075 1.132 4.361 1.00 87.75 82 LYS A C 1
ATOM 647 O O . LYS A 1 82 ? 0.037 -0.077 4.171 1.00 87.75 82 LYS A O 1
ATOM 652 N N . HIS A 1 83 ? -0.568 1.747 5.348 1.00 92.06 83 HIS A N 1
ATOM 653 C CA . HIS A 1 83 ? -1.353 1.076 6.369 1.00 92.06 83 HIS A CA 1
ATOM 654 C C . HIS A 1 83 ? -2.617 1.878 6.665 1.00 92.06 83 HIS A C 1
ATOM 656 O O . HIS A 1 83 ? -2.608 3.114 6.633 1.00 92.06 83 HIS A O 1
ATOM 662 N N . VAL A 1 84 ? -3.705 1.182 6.979 1.00 93.06 84 VAL A N 1
ATOM 663 C CA . VAL A 1 84 ? -4.985 1.774 7.382 1.00 93.06 84 VAL A CA 1
ATOM 664 C C . VAL A 1 84 ? -5.278 1.376 8.825 1.00 93.06 84 VAL A C 1
ATOM 666 O O . VAL A 1 84 ? -5.143 0.215 9.210 1.00 93.06 84 VAL A O 1
ATOM 669 N N . TRP A 1 85 ? -5.677 2.343 9.649 1.00 95.38 85 TRP A N 1
ATOM 670 C CA . TRP A 1 85 ? -6.012 2.114 11.053 1.00 95.38 85 TRP A CA 1
ATOM 671 C C . TRP A 1 85 ? -7.175 2.995 11.508 1.00 95.38 85 TRP A C 1
ATOM 673 O O . TRP A 1 85 ? -7.765 3.744 10.724 1.00 95.38 85 TRP A O 1
ATOM 683 N N . VAL A 1 86 ? -7.539 2.881 12.788 1.00 95.69 86 VAL A N 1
ATOM 684 C CA . VAL A 1 86 ? -8.691 3.589 13.353 1.00 95.69 86 VAL A CA 1
ATOM 685 C C . VAL A 1 86 ? -8.237 4.654 14.340 1.00 95.69 86 VAL A C 1
ATOM 687 O O . VAL A 1 86 ? -7.494 4.376 15.285 1.00 95.69 86 VAL A O 1
ATOM 690 N N . TRP A 1 87 ? -8.747 5.868 14.154 1.00 95.38 87 TRP A N 1
ATOM 691 C CA . TRP A 1 87 ? -8.610 6.976 15.092 1.00 95.38 87 TRP A CA 1
ATOM 692 C C . TRP A 1 87 ? -9.915 7.233 15.847 1.00 95.38 87 TRP A C 1
ATOM 694 O O . TRP A 1 87 ? -10.997 7.164 15.264 1.00 95.38 87 TRP A O 1
ATOM 704 N N . THR A 1 88 ? -9.796 7.583 17.130 1.00 93.44 88 THR A N 1
ATOM 705 C CA . THR A 1 88 ? -10.873 8.113 17.978 1.00 93.44 88 THR A CA 1
ATOM 706 C C . THR A 1 88 ? -10.351 9.272 18.836 1.00 93.44 88 THR A C 1
ATOM 708 O O . THR A 1 88 ? -9.144 9.330 19.105 1.00 93.44 88 THR A O 1
ATOM 711 N N . PRO A 1 89 ? -11.219 10.151 19.376 1.00 92.62 89 PRO A N 1
ATOM 7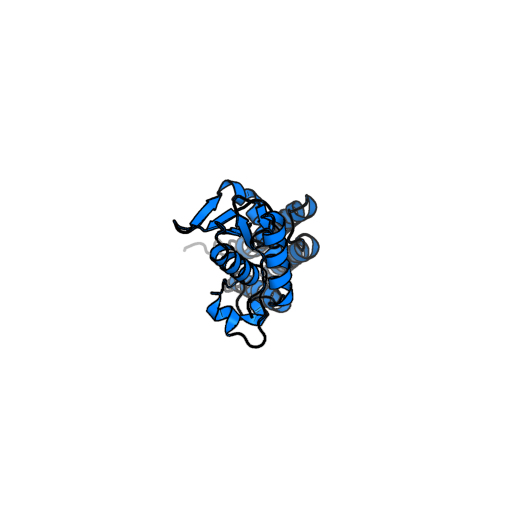12 C CA . PRO A 1 89 ? -10.803 11.154 20.359 1.00 92.62 89 PRO A CA 1
ATOM 713 C C . PRO A 1 89 ? -10.147 10.561 21.616 1.00 92.62 89 PRO A C 1
ATOM 715 O O . PRO A 1 89 ? -9.411 11.252 22.315 1.00 92.62 89 PRO A O 1
ATOM 718 N N . GLN A 1 90 ? -10.413 9.289 21.923 1.00 91.81 90 GLN A N 1
ATOM 719 C CA . GLN A 1 90 ? -9.897 8.590 23.100 1.00 91.81 90 GLN A CA 1
ATOM 720 C C . GLN A 1 90 ? -8.606 7.797 22.826 1.00 91.81 90 GLN A C 1
ATOM 722 O O . GLN A 1 90 ? -8.049 7.208 23.755 1.00 91.81 90 GLN A O 1
ATOM 727 N N . GLY A 1 91 ? -8.131 7.769 21.578 1.00 93.19 91 GLY A N 1
ATOM 728 C CA . GLY A 1 91 ? -6.926 7.052 21.165 1.00 93.19 91 GLY A CA 1
ATOM 729 C C . GLY A 1 91 ? -7.046 6.389 19.793 1.00 93.19 91 GLY A C 1
ATOM 730 O O . GLY A 1 91 ? -8.085 6.435 19.138 1.00 93.19 91 GLY A O 1
ATOM 731 N N . GLU A 1 92 ? -5.965 5.746 19.369 1.00 94.62 92 GLU A N 1
ATOM 732 C CA . GLU A 1 92 ? -5.873 5.029 18.094 1.00 94.62 92 GLU A CA 1
ATOM 733 C C . GLU A 1 92 ? -5.735 3.518 18.320 1.00 94.62 92 GLU A C 1
ATOM 735 O O . GLU A 1 92 ? -5.271 3.076 19.373 1.00 94.62 92 GLU A O 1
ATOM 740 N N . THR A 1 93 ? -6.153 2.722 17.338 1.00 95.31 93 THR A N 1
ATOM 741 C CA . THR A 1 93 ? -6.141 1.252 17.398 1.00 95.31 93 THR A CA 1
ATOM 742 C C . THR A 1 93 ? -5.959 0.655 16.003 1.00 95.31 93 THR A C 1
ATOM 744 O O . THR A 1 93 ? -5.961 1.394 15.022 1.00 95.31 93 THR A O 1
ATOM 747 N N . MET A 1 94 ? -5.803 -0.668 15.911 1.00 94.62 94 MET A N 1
ATOM 748 C CA . MET A 1 94 ? -5.428 -1.413 14.698 1.00 94.62 94 MET A CA 1
ATOM 749 C C . MET A 1 94 ? -3.976 -1.189 14.261 1.00 94.62 94 MET A C 1
ATOM 751 O O . MET A 1 94 ? -3.660 -1.219 13.076 1.00 94.62 94 MET A O 1
ATOM 755 N N . GLY A 1 95 ? -3.074 -1.027 15.235 1.00 87.50 95 GLY A N 1
ATOM 756 C CA . GLY A 1 95 ? -1.655 -0.763 14.985 1.00 87.50 95 GLY A CA 1
ATOM 757 C C . GLY A 1 95 ? -1.441 0.585 14.292 1.00 87.50 95 GLY A C 1
ATOM 758 O O . GLY A 1 95 ? -1.259 0.600 13.082 1.00 87.50 95 GLY A O 1
ATOM 759 N N . PRO A 1 96 ? -1.482 1.705 15.032 1.00 81.44 96 PRO A N 1
ATOM 760 C CA . PRO A 1 96 ? -1.300 3.037 14.465 1.00 81.44 96 PRO A CA 1
ATOM 761 C C . PRO A 1 96 ? -0.051 3.152 13.588 1.00 81.44 96 PRO A C 1
ATOM 763 O O . PRO A 1 96 ? 1.029 2.707 13.983 1.00 81.44 96 PRO A O 1
ATOM 766 N N . GLY A 1 97 ? -0.225 3.734 12.402 1.00 78.81 97 GLY A N 1
ATOM 767 C CA . GLY A 1 97 ? 0.840 3.932 11.426 1.00 78.81 97 GLY A CA 1
ATOM 768 C C . GLY A 1 97 ? 1.662 5.196 11.673 1.00 78.81 97 GLY A C 1
ATOM 769 O O . GLY A 1 97 ? 1.780 5.706 12.791 1.00 78.81 97 GLY A O 1
ATOM 770 N N . GLY A 1 98 ? 2.261 5.700 10.597 1.00 77.25 98 GLY A N 1
ATOM 771 C CA . GLY A 1 98 ? 3.011 6.948 10.593 1.00 77.25 98 GLY A CA 1
ATOM 772 C C . GLY A 1 98 ? 2.118 8.189 10.513 1.00 77.25 98 GLY A C 1
ATOM 773 O O . GLY A 1 98 ? 1.024 8.280 11.067 1.00 77.25 98 GLY A O 1
ATOM 774 N N . ARG A 1 99 ? 2.611 9.212 9.814 1.00 82.06 99 ARG A N 1
ATOM 775 C CA . ARG A 1 99 ? 1.888 10.477 9.656 1.00 82.06 99 ARG A CA 1
ATOM 776 C C . ARG A 1 99 ? 0.662 10.281 8.757 1.00 82.06 99 ARG A C 1
ATOM 778 O O . ARG A 1 99 ? 0.812 9.909 7.598 1.00 82.06 99 ARG A O 1
ATOM 785 N N . LYS A 1 100 ? -0.524 10.612 9.277 1.00 85.31 100 LYS A N 1
ATOM 786 C CA . LYS A 1 100 ? -1.807 10.531 8.559 1.00 85.31 100 LYS A CA 1
ATOM 787 C C . LYS A 1 100 ? -1.764 11.337 7.266 1.00 85.31 100 LYS A C 1
ATOM 789 O O . LYS A 1 100 ? -1.500 12.543 7.292 1.00 85.31 100 LYS A O 1
ATOM 794 N N . PHE A 1 101 ? -2.024 10.654 6.160 1.00 82.50 101 PHE A N 1
ATOM 795 C CA . PHE A 1 101 ? -2.160 11.218 4.827 1.00 82.50 101 PHE A CA 1
ATOM 796 C C . PHE A 1 101 ? -3.631 11.441 4.472 1.00 82.50 101 PHE A C 1
ATOM 798 O O . PHE A 1 101 ? -3.990 12.549 4.076 1.00 82.50 101 PHE A O 1
ATOM 805 N N . VAL A 1 102 ? -4.481 10.428 4.671 1.00 83.31 102 VAL A N 1
ATOM 806 C CA . VAL A 1 102 ? -5.935 10.550 4.508 1.00 83.31 102 VAL A CA 1
ATOM 807 C C . VAL A 1 102 ? -6.623 10.355 5.848 1.00 83.31 102 VAL A C 1
ATOM 809 O O . VAL A 1 102 ? -6.302 9.428 6.592 1.00 83.31 102 VAL A O 1
ATOM 812 N N . GLU A 1 103 ? -7.607 11.203 6.121 1.00 83.31 103 GLU A N 1
ATOM 813 C CA . GLU A 1 103 ? -8.574 11.013 7.197 1.00 83.31 103 GLU A CA 1
ATOM 814 C C . GLU A 1 103 ? -9.980 11.028 6.595 1.00 83.31 103 GLU A C 1
ATOM 816 O O . GLU A 1 103 ? -10.344 11.977 5.896 1.00 83.31 103 GLU A O 1
ATOM 821 N N . SER A 1 104 ? -10.770 9.985 6.846 1.00 76.06 104 SER A N 1
ATOM 822 C CA . SER A 1 104 ? -12.151 9.897 6.363 1.00 76.06 104 SER A CA 1
ATOM 823 C C . SER A 1 104 ? -13.126 10.029 7.526 1.00 76.06 104 SER A C 1
ATOM 825 O O . SER A 1 104 ? -13.072 9.251 8.481 1.00 76.06 104 SER A O 1
ATOM 827 N N . ASP A 1 105 ? -14.044 10.992 7.443 1.00 69.56 105 ASP A N 1
ATOM 828 C CA . ASP A 1 105 ? -15.144 11.158 8.393 1.00 69.56 105 ASP A CA 1
ATOM 829 C C . ASP A 1 105 ? -16.507 11.262 7.687 1.00 69.56 105 ASP A C 1
ATOM 831 O O . ASP A 1 105 ? -16.608 11.163 6.465 1.00 69.56 105 ASP A O 1
ATOM 835 N N . GLN A 1 106 ? -17.584 11.445 8.458 1.00 66.62 106 GLN A N 1
ATOM 836 C CA . GLN A 1 106 ? -18.945 11.566 7.913 1.00 66.62 106 GLN A CA 1
ATOM 837 C C . GLN A 1 106 ? -19.150 12.799 7.009 1.00 66.62 106 GLN A C 1
ATOM 839 O O . GLN A 1 106 ? -20.143 12.868 6.290 1.00 66.62 106 GLN A O 1
ATOM 844 N N . ARG A 1 107 ? -18.249 13.789 7.051 1.00 70.50 107 ARG A N 1
ATOM 845 C CA . ARG A 1 107 ? -18.268 14.994 6.206 1.00 70.50 107 ARG A CA 1
ATOM 846 C C . ARG A 1 107 ? -17.418 14.831 4.944 1.00 70.50 107 ARG A C 1
ATOM 848 O O . ARG A 1 107 ? -17.449 15.720 4.095 1.00 70.50 107 ARG A O 1
ATOM 855 N N . GLY A 1 108 ? -16.679 13.730 4.819 1.00 75.00 108 GLY A N 1
ATOM 856 C CA . GLY A 1 108 ? -15.891 13.375 3.645 1.00 75.00 108 GLY A CA 1
ATOM 857 C C . GLY A 1 108 ? -14.417 13.118 3.953 1.00 75.00 108 GLY A C 1
ATOM 858 O O . GLY A 1 108 ? -13.999 12.937 5.097 1.00 75.00 108 GLY A O 1
ATOM 859 N N . THR A 1 109 ? -13.624 13.101 2.886 1.00 83.38 109 THR A N 1
ATOM 860 C CA . THR A 1 109 ? -12.205 12.740 2.910 1.00 83.38 109 THR A CA 1
ATOM 861 C C . THR A 1 109 ? -11.329 13.986 2.999 1.00 83.38 109 THR A C 1
ATOM 863 O O . THR A 1 109 ? -11.444 14.898 2.179 1.00 83.38 109 THR A O 1
ATOM 866 N N . ARG A 1 110 ? -10.422 14.031 3.977 1.00 84.88 110 ARG A N 1
ATOM 867 C CA . ARG A 1 110 ? -9.429 15.099 4.150 1.00 84.88 110 ARG A CA 1
ATOM 868 C C . ARG A 1 110 ? -8.041 14.587 3.795 1.00 84.88 110 ARG A C 1
ATOM 870 O O . ARG A 1 110 ? -7.652 13.507 4.229 1.00 84.88 110 ARG A O 1
ATOM 877 N N . LEU A 1 111 ? -7.296 15.391 3.037 1.00 85.62 111 LEU A N 1
ATOM 878 C CA . LEU A 1 111 ? -5.923 15.095 2.634 1.00 85.62 111 LEU A CA 1
ATOM 879 C C . LEU A 1 111 ? -4.945 15.997 3.381 1.00 85.62 111 LEU A C 1
ATOM 881 O O . LEU A 1 111 ? -5.063 17.224 3.361 1.00 85.62 111 LEU A O 1
ATOM 885 N N . ASN A 1 112 ? -3.946 15.388 4.007 1.00 84.38 112 ASN A N 1
ATOM 886 C CA . ASN A 1 112 ? -2.826 16.091 4.603 1.00 84.38 112 ASN A CA 1
ATOM 887 C C . ASN A 1 112 ? -1.690 16.207 3.582 1.00 84.38 112 ASN A C 1
ATOM 889 O O . ASN A 1 112 ? -0.836 15.331 3.472 1.00 84.38 112 ASN A O 1
ATOM 893 N N . TRP A 1 113 ? -1.642 17.318 2.852 1.00 83.19 113 TRP A N 1
ATOM 894 C CA . TRP A 1 113 ? -0.609 17.549 1.838 1.00 83.19 113 TRP A CA 1
ATOM 895 C C . TRP A 1 113 ? 0.815 17.555 2.398 1.00 83.19 113 TRP A C 1
ATOM 897 O O . TRP A 1 113 ? 1.744 17.154 1.700 1.00 83.19 113 TRP A O 1
ATOM 907 N N . ALA A 1 114 ? 1.004 17.927 3.669 1.00 79.44 114 ALA A N 1
ATOM 908 C CA . ALA A 1 114 ? 2.316 17.846 4.302 1.00 79.44 114 ALA A CA 1
ATOM 909 C C . ALA A 1 114 ? 2.819 16.396 4.370 1.00 79.44 114 ALA A C 1
ATOM 911 O O . ALA A 1 114 ? 4.030 16.177 4.355 1.00 79.44 114 ALA A O 1
ATOM 912 N N . ALA A 1 115 ? 1.909 15.412 4.390 1.00 78.62 115 ALA A N 1
ATOM 913 C CA . ALA A 1 115 ? 2.228 13.992 4.368 1.00 78.62 115 ALA A CA 1
ATOM 914 C C . ALA A 1 115 ? 2.834 13.497 3.041 1.00 78.62 115 ALA A C 1
ATOM 916 O O . ALA A 1 115 ? 3.502 12.463 3.060 1.00 78.62 115 ALA A O 1
ATOM 917 N N . LEU A 1 116 ? 2.759 14.282 1.952 1.00 76.44 116 LEU A N 1
ATOM 918 C CA . LEU A 1 116 ? 3.366 13.940 0.658 1.00 76.44 116 LEU A CA 1
ATOM 919 C C . LEU A 1 116 ? 4.882 13.727 0.708 1.00 76.44 116 LEU A C 1
ATOM 921 O O . LEU A 1 116 ? 5.432 12.994 -0.109 1.00 76.44 116 LEU A O 1
ATOM 925 N N . THR A 1 117 ? 5.589 14.331 1.667 1.00 76.69 117 THR A N 1
ATOM 926 C CA . THR A 1 117 ? 7.044 14.125 1.755 1.00 76.69 117 THR A CA 1
ATOM 927 C C . THR A 1 117 ? 7.419 12.681 2.100 1.00 76.69 117 THR A C 1
ATOM 929 O O . THR A 1 117 ? 8.551 12.278 1.856 1.00 76.69 117 THR A O 1
ATOM 932 N N . ALA A 1 118 ? 6.481 11.890 2.633 1.00 76.75 118 ALA A N 1
ATOM 933 C CA . ALA A 1 118 ? 6.665 10.462 2.883 1.00 76.75 118 ALA A CA 1
ATOM 934 C C . ALA A 1 118 ? 6.264 9.584 1.680 1.00 76.75 118 ALA A C 1
ATOM 936 O O . ALA A 1 118 ? 6.600 8.401 1.648 1.00 76.75 118 ALA A O 1
ATOM 937 N N . THR A 1 119 ? 5.599 10.146 0.662 1.00 79.81 119 THR A N 1
ATOM 938 C CA . THR A 1 119 ? 5.052 9.400 -0.482 1.00 79.81 119 THR A CA 1
ATOM 939 C C . THR A 1 119 ? 6.080 8.530 -1.208 1.00 79.81 119 THR A C 1
ATOM 941 O O . THR A 1 119 ? 5.737 7.385 -1.489 1.00 79.81 119 THR A O 1
ATOM 944 N N . PRO A 1 120 ? 7.334 8.960 -1.471 1.00 84.00 120 PRO A N 1
ATOM 945 C CA . PRO A 1 120 ? 8.304 8.094 -2.143 1.00 84.00 120 PRO A CA 1
ATOM 946 C C . PRO A 1 120 ? 8.570 6.789 -1.384 1.00 84.00 120 PRO A C 1
ATOM 948 O O . PRO A 1 120 ? 8.608 5.726 -2.000 1.00 84.00 120 PRO A O 1
ATOM 951 N N . ALA A 1 121 ? 8.702 6.864 -0.056 1.00 84.94 121 ALA A N 1
ATOM 952 C CA . ALA A 1 121 ? 8.902 5.699 0.803 1.00 84.94 121 ALA A CA 1
ATOM 953 C C . ALA A 1 121 ? 7.617 4.870 0.962 1.00 84.94 121 ALA A C 1
ATOM 955 O O . ALA A 1 121 ? 7.681 3.648 1.084 1.00 84.94 121 ALA A O 1
ATOM 956 N N . ASN A 1 122 ? 6.450 5.517 0.934 1.00 84.56 122 ASN A N 1
ATOM 957 C CA . ASN A 1 122 ? 5.152 4.848 1.020 1.00 84.56 122 ASN A CA 1
ATOM 958 C C . ASN A 1 122 ? 4.837 4.039 -0.239 1.00 84.56 122 ASN A C 1
ATOM 960 O O . ASN A 1 122 ? 4.524 2.857 -0.141 1.00 84.56 122 ASN A O 1
ATOM 964 N N . LEU A 1 123 ? 5.050 4.617 -1.419 1.00 86.06 123 LEU A N 1
ATOM 965 C CA . LEU A 1 123 ? 4.920 3.898 -2.686 1.00 86.06 123 LEU A CA 1
ATOM 966 C C . LEU A 1 123 ? 5.963 2.782 -2.820 1.00 86.06 123 LEU A C 1
ATOM 968 O O . LEU A 1 123 ? 5.649 1.696 -3.304 1.00 86.06 123 LEU A O 1
ATOM 972 N N . ALA A 1 124 ? 7.194 3.024 -2.356 1.00 90.44 124 ALA A N 1
ATOM 973 C CA . ALA A 1 124 ? 8.242 2.010 -2.365 1.00 90.44 124 ALA A CA 1
ATOM 974 C C . ALA A 1 124 ? 7.896 0.798 -1.487 1.00 90.44 124 ALA A C 1
ATOM 976 O O . ALA A 1 124 ? 8.257 -0.319 -1.844 1.00 90.44 124 ALA A O 1
ATOM 977 N N . TYR A 1 125 ? 7.166 0.990 -0.382 1.00 90.19 125 TYR A N 1
ATOM 978 C CA . TYR A 1 125 ? 6.667 -0.125 0.427 1.00 90.19 125 TYR A CA 1
ATOM 979 C C . TYR A 1 125 ? 5.674 -1.000 -0.341 1.00 90.19 125 TYR A C 1
ATOM 981 O O . TYR A 1 125 ? 5.812 -2.220 -0.307 1.00 90.19 125 TYR A O 1
ATOM 989 N N . GLY A 1 126 ? 4.744 -0.403 -1.096 1.00 87.81 126 GLY A N 1
ATOM 990 C CA . GLY A 1 126 ? 3.832 -1.162 -1.958 1.00 87.81 126 GLY A CA 1
ATOM 991 C C . GLY A 1 126 ? 4.592 -2.068 -2.935 1.00 87.81 126 GLY A C 1
ATOM 992 O O . GLY A 1 126 ? 4.315 -3.260 -3.018 1.00 87.81 126 GLY A O 1
ATOM 993 N N . ILE A 1 127 ? 5.637 -1.538 -3.582 1.00 90.25 127 ILE A N 1
ATOM 994 C CA . ILE A 1 127 ? 6.538 -2.317 -4.456 1.00 90.25 127 ILE A CA 1
ATOM 995 C C . ILE A 1 127 ? 7.354 -3.350 -3.660 1.00 90.25 127 ILE A C 1
ATOM 997 O O . ILE A 1 127 ? 7.718 -4.400 -4.169 1.00 90.25 127 ILE A O 1
ATOM 1001 N N . ALA A 1 128 ? 7.699 -3.078 -2.405 1.00 91.38 128 ALA A N 1
ATOM 1002 C CA . ALA A 1 128 ? 8.474 -4.016 -1.604 1.00 91.38 128 ALA A CA 1
ATOM 1003 C C . ALA A 1 128 ? 7.633 -5.200 -1.096 1.00 91.38 128 ALA A C 1
ATOM 1005 O O . ALA A 1 128 ? 8.175 -6.301 -0.939 1.00 91.38 128 ALA A O 1
ATOM 1006 N N . ALA A 1 129 ? 6.345 -4.974 -0.826 1.00 88.50 129 ALA A N 1
ATOM 1007 C CA . ALA A 1 129 ? 5.419 -5.933 -0.227 1.00 88.50 129 ALA A CA 1
ATOM 1008 C C . ALA A 1 129 ? 4.663 -6.786 -1.258 1.00 88.50 129 ALA A C 1
ATOM 1010 O O . ALA A 1 129 ? 4.346 -7.942 -0.967 1.00 88.50 129 ALA A O 1
ATOM 1011 N N . PHE A 1 130 ? 4.408 -6.255 -2.457 1.00 91.62 130 PHE A N 1
ATOM 1012 C CA . PHE A 1 130 ? 3.612 -6.929 -3.483 1.00 91.62 130 PHE A CA 1
ATOM 1013 C C . PHE A 1 130 ? 4.300 -8.232 -3.979 1.00 91.62 130 PHE A C 1
ATOM 1015 O O . PHE A 1 130 ? 5.488 -8.461 -3.725 1.00 91.62 130 PHE A O 1
ATOM 1022 N N . PRO A 1 131 ? 3.598 -9.204 -4.596 1.00 93.38 131 PRO A N 1
ATOM 1023 C CA . PRO A 1 131 ? 4.223 -10.470 -4.993 1.00 93.38 131 PRO A CA 1
ATOM 1024 C C . PRO A 1 131 ? 5.244 -10.310 -6.129 1.00 93.38 131 PRO A C 1
ATOM 1026 O O . PRO A 1 131 ? 4.951 -9.723 -7.170 1.00 93.38 131 PRO A O 1
ATOM 1029 N N . TRP A 1 132 ? 6.428 -10.913 -5.975 1.00 92.81 132 TRP A N 1
ATOM 1030 C CA . TRP A 1 132 ? 7.557 -10.723 -6.904 1.00 92.81 132 TRP A CA 1
ATOM 1031 C C . TRP A 1 132 ? 7.266 -11.148 -8.340 1.00 92.81 132 TRP A C 1
ATOM 1033 O O . TRP A 1 132 ? 7.712 -10.490 -9.277 1.00 92.81 132 TRP A O 1
ATOM 1043 N N . THR A 1 133 ? 6.464 -12.195 -8.530 1.00 92.75 133 THR A N 1
ATOM 1044 C CA . THR A 1 133 ? 6.047 -12.641 -9.863 1.00 92.75 133 THR A CA 1
ATOM 1045 C C . THR A 1 133 ? 5.183 -11.597 -10.567 1.00 92.75 133 THR A C 1
ATOM 1047 O O . THR A 1 133 ? 5.400 -11.319 -11.745 1.00 92.75 133 THR A O 1
ATOM 1050 N N . ARG A 1 134 ? 4.235 -10.977 -9.852 1.00 92.56 134 ARG A N 1
ATOM 1051 C CA . ARG A 1 134 ? 3.363 -9.931 -10.406 1.00 92.56 134 ARG A CA 1
ATOM 1052 C C . ARG A 1 134 ? 4.159 -8.672 -10.733 1.00 92.56 134 ARG A C 1
ATOM 1054 O O . ARG A 1 134 ? 3.963 -8.087 -11.793 1.00 92.56 134 ARG A O 1
ATOM 1061 N N . GLU A 1 135 ? 5.100 -8.293 -9.877 1.00 93.38 135 GLU A N 1
ATOM 1062 C CA . GLU A 1 135 ? 5.961 -7.134 -10.132 1.00 93.38 135 GLU A CA 1
ATOM 1063 C C . GLU A 1 135 ? 6.884 -7.331 -11.318 1.00 93.38 135 GLU A C 1
ATOM 1065 O O . GLU A 1 135 ? 7.028 -6.410 -12.111 1.00 93.38 135 GLU A O 1
ATOM 1070 N N . LEU A 1 136 ? 7.473 -8.518 -11.487 1.00 94.50 136 LEU A N 1
ATOM 1071 C CA . LEU A 1 136 ? 8.275 -8.804 -12.674 1.00 94.50 136 LEU A CA 1
ATOM 1072 C C . LEU A 1 136 ? 7.446 -8.669 -13.950 1.00 94.50 136 LEU A C 1
ATOM 1074 O O . LEU A 1 136 ? 7.935 -8.109 -14.926 1.00 94.50 136 LEU A O 1
ATOM 1078 N N . ILE A 1 137 ? 6.186 -9.116 -13.947 1.00 95.50 137 ILE A N 1
ATOM 1079 C CA . ILE A 1 137 ? 5.283 -8.925 -15.090 1.00 95.50 137 ILE A CA 1
ATOM 1080 C C . ILE A 1 137 ? 5.064 -7.430 -15.354 1.00 95.50 137 ILE A C 1
ATOM 1082 O O . ILE A 1 137 ? 5.198 -6.993 -16.498 1.00 95.50 137 ILE A O 1
ATOM 1086 N N . VAL A 1 138 ? 4.773 -6.636 -14.319 1.00 94.75 138 VAL A N 1
ATOM 1087 C CA . VAL A 1 138 ? 4.583 -5.179 -14.445 1.00 94.75 138 VAL A CA 1
ATOM 1088 C C . VAL A 1 138 ? 5.858 -4.496 -14.944 1.00 94.75 138 VAL A C 1
ATOM 1090 O O . VAL A 1 138 ? 5.793 -3.692 -15.870 1.00 94.75 138 VAL A O 1
ATOM 1093 N N . LEU A 1 139 ? 7.018 -4.847 -14.393 1.00 96.00 139 LEU A N 1
ATOM 1094 C CA . LEU A 1 139 ? 8.321 -4.283 -14.741 1.00 96.00 139 LEU A CA 1
ATOM 1095 C C . LEU A 1 139 ? 8.710 -4.619 -16.182 1.00 96.00 139 LEU A C 1
ATOM 1097 O O . LEU A 1 139 ? 9.104 -3.728 -16.932 1.00 96.00 139 LEU A O 1
ATOM 1101 N N . LEU A 1 140 ? 8.557 -5.879 -16.595 1.00 97.00 140 LEU A N 1
ATOM 1102 C CA . LEU A 1 140 ? 8.814 -6.304 -17.970 1.00 97.00 140 LEU A CA 1
ATOM 1103 C C . LEU A 1 140 ? 7.844 -5.640 -18.944 1.00 97.00 140 LEU A C 1
ATOM 1105 O O . LEU A 1 140 ? 8.269 -5.180 -19.998 1.00 97.00 140 LEU A O 1
ATOM 1109 N N . THR A 1 141 ? 6.565 -5.531 -18.584 1.00 97.56 141 THR A N 1
ATOM 1110 C CA . THR A 1 141 ? 5.570 -4.821 -19.398 1.00 97.56 141 THR A CA 1
ATOM 1111 C C . THR A 1 141 ? 5.949 -3.352 -19.543 1.00 97.56 141 THR A C 1
ATOM 1113 O O . THR A 1 141 ? 5.992 -2.839 -20.656 1.00 97.56 141 THR A O 1
ATOM 1116 N N . PHE A 1 142 ? 6.299 -2.681 -18.444 1.00 97.06 142 PHE A N 1
ATOM 1117 C CA . PHE A 1 142 ? 6.755 -1.295 -18.455 1.00 97.06 142 PHE A CA 1
ATOM 1118 C C . PHE A 1 142 ? 7.996 -1.118 -19.335 1.00 97.06 142 PHE A C 1
ATOM 1120 O O . PHE A 1 142 ? 8.018 -0.244 -20.199 1.00 97.06 142 PHE A O 1
ATOM 1127 N N . TRP A 1 143 ? 8.993 -1.993 -19.195 1.00 97.31 143 TRP A N 1
ATOM 1128 C CA . TRP A 1 143 ? 10.178 -1.992 -20.048 1.00 97.31 143 TRP A CA 1
ATOM 1129 C C . TRP A 1 143 ? 9.829 -2.164 -21.531 1.00 97.31 143 TRP A C 1
ATOM 1131 O O . TRP A 1 143 ? 10.291 -1.372 -22.351 1.00 97.31 143 TRP A O 1
ATOM 1141 N N . LEU A 1 144 ? 8.978 -3.137 -21.877 1.00 96.25 144 LEU A N 1
ATOM 1142 C CA . LEU A 1 144 ? 8.515 -3.371 -23.248 1.00 96.25 144 LEU A CA 1
ATOM 1143 C C . LEU A 1 144 ? 7.784 -2.151 -23.823 1.00 96.25 144 LEU A C 1
ATOM 1145 O O . LEU A 1 144 ? 8.012 -1.802 -24.979 1.00 96.25 144 LEU A O 1
ATOM 1149 N N . LEU A 1 145 ? 6.957 -1.473 -23.022 1.00 96.19 145 LEU A N 1
ATOM 1150 C CA . LEU A 1 145 ? 6.247 -0.254 -23.425 1.00 96.19 145 LEU A CA 1
ATOM 1151 C C . LEU A 1 145 ? 7.190 0.931 -23.677 1.00 96.19 145 LEU A C 1
ATOM 1153 O O . LEU A 1 145 ? 6.875 1.803 -24.485 1.00 96.19 145 LEU A O 1
ATOM 1157 N N . LEU A 1 146 ? 8.356 0.963 -23.027 1.00 95.25 146 LEU A N 1
ATOM 1158 C CA . LEU A 1 146 ? 9.390 1.967 -23.290 1.00 95.25 146 LEU A CA 1
ATOM 1159 C C . LEU A 1 146 ? 10.207 1.662 -24.557 1.00 95.25 146 LEU A C 1
ATOM 1161 O O . LEU A 1 146 ? 10.891 2.552 -25.076 1.00 95.25 146 LEU A O 1
ATOM 1165 N N . LEU A 1 147 ? 10.156 0.431 -25.08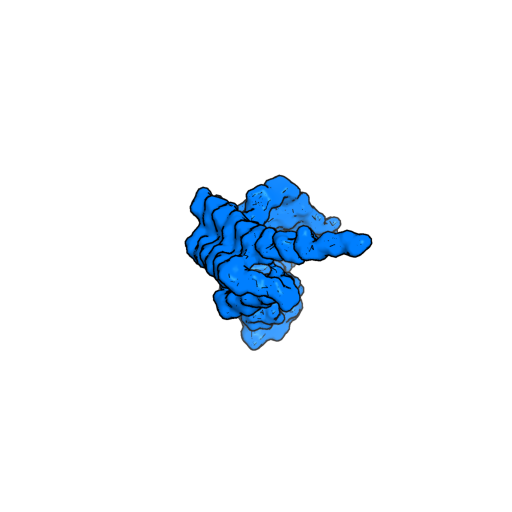1 1.00 93.75 147 LEU A N 1
ATOM 1166 C CA . LEU A 1 147 ? 10.869 0.077 -26.305 1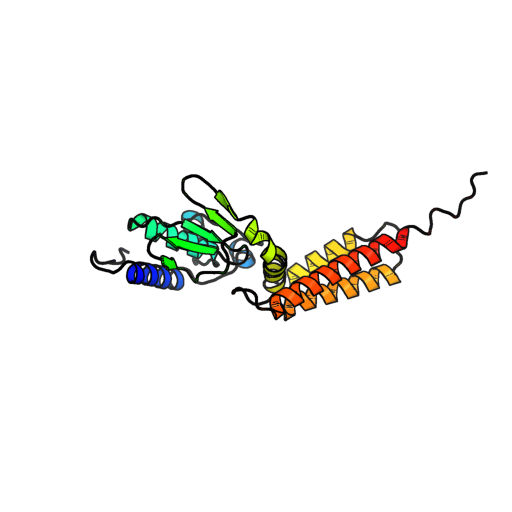.00 93.75 147 LEU A CA 1
ATOM 1167 C C . LEU A 1 147 ? 10.248 0.775 -27.518 1.00 93.75 147 LEU A C 1
ATOM 1169 O O . LEU A 1 147 ? 9.054 0.707 -27.798 1.00 93.75 147 LEU A O 1
ATOM 1173 N N . ARG A 1 148 ? 11.102 1.426 -28.308 1.00 87.12 148 ARG A N 1
ATOM 1174 C CA . ARG A 1 148 ? 10.717 2.033 -29.590 1.00 87.12 148 ARG A CA 1
ATOM 1175 C C . ARG A 1 148 ? 10.704 0.970 -30.693 1.00 87.12 148 ARG A C 1
ATOM 1177 O O . ARG A 1 148 ? 11.359 -0.054 -30.564 1.00 87.12 148 ARG A O 1
ATOM 1184 N N . ARG A 1 149 ? 10.065 1.261 -31.838 1.00 85.62 149 ARG A N 1
ATOM 1185 C CA . ARG A 1 149 ? 9.955 0.349 -33.007 1.00 85.62 149 ARG A CA 1
ATOM 1186 C C . ARG A 1 149 ? 11.288 -0.248 -33.500 1.00 85.62 149 ARG A C 1
ATOM 1188 O O . ARG A 1 149 ? 11.291 -1.333 -34.064 1.00 85.62 149 ARG A O 1
ATOM 1195 N N . ALA A 1 150 ? 12.404 0.454 -33.312 1.00 84.12 150 ALA A N 1
ATOM 1196 C CA . ALA A 1 150 ? 13.750 -0.035 -33.614 1.00 84.12 150 ALA A CA 1
ATOM 1197 C C . ALA A 1 150 ? 14.678 0.280 -32.426 1.00 84.12 150 ALA A C 1
ATOM 1199 O O . ALA A 1 150 ? 15.401 1.285 -32.463 1.00 84.12 150 ALA A O 1
ATOM 1200 N N . PRO A 1 151 ? 14.611 -0.505 -31.335 1.00 86.62 151 PRO A N 1
ATOM 1201 C CA . PRO A 1 151 ? 15.347 -0.201 -30.122 1.00 86.62 151 PRO A CA 1
ATOM 1202 C C . PRO A 1 151 ? 16.833 -0.499 -30.326 1.00 86.62 151 PRO A C 1
ATOM 1204 O O . PRO A 1 151 ? 17.227 -1.425 -31.038 1.00 86.62 151 PRO A O 1
ATOM 1207 N N . ARG A 1 152 ? 17.695 0.282 -29.673 1.00 91.44 152 ARG A N 1
ATOM 1208 C CA . ARG A 1 152 ? 19.119 -0.047 -29.602 1.00 91.44 152 ARG A CA 1
ATOM 1209 C C . ARG A 1 152 ? 19.307 -1.053 -28.474 1.00 91.44 152 ARG A C 1
ATOM 1211 O O . ARG A 1 152 ? 19.458 -0.653 -27.324 1.00 91.44 152 ARG A O 1
ATOM 1218 N N . TRP A 1 153 ? 19.293 -2.339 -28.816 1.00 93.56 153 TRP A N 1
ATOM 1219 C CA . TRP A 1 153 ? 19.287 -3.446 -27.854 1.00 93.56 153 TRP A CA 1
ATOM 1220 C C . TRP A 1 153 ? 20.283 -3.327 -26.691 1.00 93.56 153 TRP A C 1
ATOM 1222 O O . TRP A 1 153 ? 19.838 -3.510 -25.564 1.00 93.56 153 TRP A O 1
ATOM 1232 N N . PRO A 1 154 ? 21.560 -2.933 -26.876 1.00 94.94 154 PRO A N 1
ATOM 1233 C CA . PRO A 1 154 ? 22.475 -2.777 -25.741 1.00 94.94 154 PRO A CA 1
ATOM 1234 C C . PRO A 1 154 ? 21.976 -1.779 -24.687 1.00 94.94 154 PRO A C 1
ATOM 1236 O O . PRO A 1 154 ? 22.080 -2.031 -23.493 1.00 94.94 154 PRO A O 1
ATOM 1239 N N . TRP A 1 155 ? 21.375 -0.669 -25.121 1.00 94.56 155 TRP A N 1
ATOM 1240 C CA . TRP A 1 155 ? 20.834 0.355 -24.226 1.00 94.56 155 TRP A CA 1
ATOM 1241 C C . TRP A 1 155 ? 19.492 -0.048 -23.628 1.00 94.56 155 TRP A C 1
ATOM 1243 O O . TRP A 1 155 ? 19.231 0.238 -22.466 1.00 94.56 155 TRP A O 1
ATOM 1253 N N . ALA A 1 156 ? 18.658 -0.748 -24.398 1.00 95.25 156 ALA A N 1
ATOM 1254 C CA . ALA A 1 156 ? 17.421 -1.321 -23.882 1.00 95.25 156 ALA A CA 1
ATOM 1255 C C . ALA A 1 156 ? 17.700 -2.337 -22.762 1.00 95.25 156 ALA A C 1
ATOM 1257 O O . ALA A 1 156 ? 17.039 -2.298 -21.728 1.00 95.25 156 ALA A O 1
ATOM 1258 N N . LEU A 1 157 ? 18.699 -3.206 -22.949 1.00 96.69 157 LEU A N 1
ATOM 1259 C CA . LEU A 1 157 ? 19.124 -4.198 -21.961 1.00 96.69 157 LEU A CA 1
ATOM 1260 C C . LEU A 1 157 ? 19.811 -3.552 -20.755 1.00 96.69 157 LEU A C 1
ATOM 1262 O O . LEU A 1 157 ? 19.532 -3.945 -19.628 1.00 96.69 157 LEU A O 1
ATOM 1266 N N . LEU A 1 158 ? 20.648 -2.530 -20.967 1.00 97.31 158 LEU A N 1
ATOM 1267 C CA . LEU A 1 158 ? 21.212 -1.746 -19.866 1.00 97.31 158 LEU A CA 1
ATOM 1268 C C . LEU A 1 158 ? 20.105 -1.075 -19.043 1.00 97.31 158 LEU A C 1
ATOM 1270 O O . LEU A 1 158 ? 20.123 -1.148 -17.821 1.00 97.31 158 LEU A O 1
ATOM 1274 N N . GLY A 1 159 ? 19.118 -0.467 -19.705 1.00 97.31 159 GLY A N 1
ATOM 1275 C CA . GLY A 1 159 ? 17.958 0.118 -19.041 1.00 97.31 159 GLY A CA 1
ATOM 1276 C C . GLY A 1 159 ? 17.166 -0.912 -18.236 1.00 97.31 159 GLY A C 1
ATOM 1277 O O . GLY A 1 159 ? 16.807 -0.634 -17.099 1.00 97.31 159 GLY A O 1
ATOM 1278 N N . LEU A 1 160 ? 16.957 -2.118 -18.776 1.00 97.75 160 LEU A N 1
ATOM 1279 C CA . LEU A 1 160 ? 16.330 -3.218 -18.036 1.00 97.75 160 LEU A CA 1
ATOM 1280 C C . LEU A 1 160 ? 17.148 -3.619 -16.804 1.00 97.75 160 LEU A C 1
ATOM 1282 O O . LEU A 1 160 ? 16.575 -3.795 -15.735 1.00 97.75 160 LEU A O 1
ATOM 1286 N N . ALA A 1 161 ? 18.471 -3.737 -16.932 1.00 98.31 161 ALA A N 1
ATOM 1287 C CA . ALA A 1 161 ? 19.344 -4.074 -15.811 1.00 98.31 161 ALA A CA 1
ATOM 1288 C C . ALA A 1 161 ? 19.269 -3.018 -14.695 1.00 98.31 161 ALA A C 1
ATOM 1290 O O . ALA A 1 161 ? 19.095 -3.374 -13.535 1.00 98.31 161 ALA A O 1
ATOM 1291 N N . VAL A 1 162 ? 19.310 -1.727 -15.046 1.00 98.25 162 VAL A N 1
ATOM 1292 C CA . VAL A 1 162 ? 19.158 -0.619 -14.084 1.00 98.25 162 VAL A CA 1
ATOM 1293 C C . VAL A 1 162 ? 17.760 -0.614 -13.451 1.00 98.25 162 VAL A C 1
ATOM 1295 O O . VAL A 1 162 ? 17.620 -0.348 -12.261 1.00 98.25 162 VAL A O 1
ATOM 1298 N N . LEU A 1 163 ? 16.717 -0.947 -14.218 1.00 97.75 163 LEU A N 1
ATOM 1299 C CA . LEU A 1 163 ? 15.347 -1.049 -13.712 1.00 97.75 163 LEU A CA 1
ATOM 1300 C C . LEU A 1 163 ? 15.195 -2.198 -12.700 1.00 97.75 163 LEU A C 1
ATOM 1302 O O . LEU A 1 163 ? 14.568 -2.017 -11.658 1.00 97.75 163 LEU A O 1
ATOM 1306 N N . LEU A 1 164 ? 15.787 -3.362 -12.991 1.00 97.75 164 LEU A N 1
ATOM 1307 C CA . LEU A 1 164 ? 15.823 -4.516 -12.087 1.00 97.75 164 LEU A CA 1
ATOM 1308 C C . LEU A 1 164 ? 16.629 -4.225 -10.815 1.00 97.75 164 LEU A C 1
ATOM 1310 O O . LEU A 1 164 ? 16.239 -4.668 -9.738 1.00 97.75 164 LEU A O 1
ATOM 1314 N N . ASP A 1 165 ? 17.714 -3.459 -10.925 1.00 97.94 165 ASP A N 1
ATOM 1315 C CA . ASP A 1 165 ? 18.501 -3.022 -9.772 1.00 97.94 165 ASP A CA 1
ATOM 1316 C C . ASP A 1 165 ? 17.694 -2.078 -8.863 1.00 97.94 165 ASP A C 1
ATOM 1318 O O . ASP A 1 165 ? 17.560 -2.328 -7.666 1.00 97.94 165 ASP A O 1
ATOM 1322 N N . GLY A 1 166 ? 17.022 -1.071 -9.436 1.00 96.81 166 GLY A N 1
ATOM 1323 C CA . GLY A 1 166 ? 16.110 -0.193 -8.692 1.00 96.81 166 GLY A CA 1
ATOM 1324 C C . GLY A 1 166 ? 14.977 -0.951 -7.993 1.00 96.81 166 GLY A C 1
ATOM 1325 O O . GLY A 1 166 ? 14.656 -0.683 -6.834 1.00 96.81 166 GLY A O 1
ATOM 1326 N N . TRP A 1 167 ? 14.411 -1.948 -8.674 1.00 96.19 167 TRP A N 1
ATOM 1327 C CA . TRP A 1 167 ? 13.426 -2.863 -8.103 1.00 96.19 167 TRP A CA 1
ATOM 1328 C C . TRP A 1 167 ? 13.980 -3.663 -6.915 1.00 96.19 167 TRP A C 1
ATOM 1330 O O . TRP A 1 167 ? 13.330 -3.752 -5.869 1.00 96.19 167 TRP A O 1
ATOM 1340 N N . LEU A 1 168 ? 15.199 -4.195 -7.032 1.00 96.25 168 LEU A N 1
ATOM 1341 C CA . LEU A 1 168 ? 15.863 -4.910 -5.946 1.00 96.25 168 LEU A CA 1
ATOM 1342 C C . LEU A 1 168 ? 16.139 -3.990 -4.748 1.00 96.25 168 LEU A C 1
ATOM 1344 O O . LEU A 1 168 ? 15.954 -4.410 -3.605 1.00 96.25 168 LEU A O 1
ATOM 1348 N N . ILE A 1 169 ? 16.504 -2.727 -4.985 1.00 96.06 169 ILE A N 1
ATOM 1349 C CA . ILE A 1 169 ? 16.683 -1.729 -3.924 1.00 96.06 169 ILE A CA 1
ATOM 1350 C C . ILE A 1 169 ? 15.380 -1.534 -3.142 1.00 96.06 169 ILE A C 1
ATOM 1352 O O . ILE A 1 169 ? 15.405 -1.641 -1.916 1.00 96.06 169 ILE A O 1
ATOM 1356 N N . PHE A 1 170 ? 14.236 -1.328 -3.809 1.00 94.94 170 PHE A N 1
ATOM 1357 C CA . PHE A 1 170 ? 12.941 -1.237 -3.116 1.00 94.94 170 PHE A CA 1
ATOM 1358 C C . PHE A 1 170 ? 12.675 -2.483 -2.271 1.00 94.94 170 PHE A C 1
ATOM 1360 O O . PHE A 1 170 ? 12.325 -2.391 -1.093 1.00 94.94 170 PHE A O 1
ATOM 1367 N N . ARG A 1 171 ? 12.920 -3.662 -2.849 1.00 92.38 171 ARG A N 1
ATOM 1368 C CA . ARG A 1 171 ? 12.739 -4.944 -2.173 1.00 92.38 171 ARG A CA 1
ATOM 1369 C C . ARG A 1 171 ? 13.635 -5.122 -0.966 1.00 92.38 171 ARG A C 1
ATOM 1371 O O . ARG A 1 171 ? 13.210 -5.809 -0.053 1.00 92.38 171 ARG A O 1
ATOM 1378 N N . LEU A 1 172 ? 14.851 -4.599 -0.945 1.00 92.31 172 LEU A N 1
ATOM 1379 C CA . LEU A 1 172 ? 15.766 -4.788 0.182 1.00 92.31 172 LEU A CA 1
ATOM 1380 C C . LEU A 1 172 ? 15.612 -3.698 1.240 1.00 92.31 172 LEU A C 1
ATOM 1382 O O . LEU A 1 172 ? 15.750 -3.978 2.429 1.00 92.31 172 LEU A O 1
ATOM 1386 N N . ALA A 1 173 ? 15.321 -2.471 0.817 1.00 91.38 173 ALA A N 1
ATOM 1387 C CA . ALA A 1 173 ? 15.358 -1.313 1.692 1.00 91.38 173 ALA A CA 1
ATOM 1388 C C . ALA A 1 173 ? 13.991 -0.869 2.210 1.00 91.38 173 ALA A C 1
ATOM 1390 O O . ALA A 1 173 ? 13.964 -0.240 3.254 1.00 91.38 173 ALA A O 1
ATOM 1391 N N . CYS A 1 174 ? 12.880 -1.189 1.535 1.00 90.38 174 CYS A N 1
ATOM 1392 C CA . CYS A 1 174 ? 11.570 -0.590 1.823 1.00 90.38 174 CYS A CA 1
ATOM 1393 C C . CYS A 1 174 ? 10.516 -1.595 2.320 1.00 90.38 174 CYS A C 1
ATOM 1395 O O . CYS A 1 174 ? 9.323 -1.346 2.181 1.00 90.38 174 CYS A O 1
ATOM 1397 N N . ARG A 1 175 ? 10.916 -2.734 2.908 1.00 86.94 175 ARG A N 1
ATOM 1398 C CA . ARG A 1 175 ? 9.979 -3.771 3.407 1.00 86.94 175 ARG A CA 1
ATOM 1399 C C . ARG A 1 175 ? 9.250 -3.402 4.698 1.00 86.94 175 ARG A C 1
ATOM 1401 O O . ARG A 1 175 ? 8.364 -4.144 5.115 1.00 86.94 175 ARG A O 1
ATOM 1408 N N . ASN A 1 176 ? 9.640 -2.318 5.364 1.00 84.19 176 ASN A N 1
ATOM 1409 C CA . ASN A 1 176 ? 9.086 -1.962 6.661 1.00 84.19 176 ASN A CA 1
ATOM 1410 C C . ASN A 1 176 ? 7.760 -1.178 6.508 1.00 84.19 176 ASN A C 1
ATOM 1412 O O . ASN A 1 176 ? 7.773 -0.068 5.954 1.00 84.19 176 ASN A O 1
ATOM 1416 N N . PRO A 1 177 ? 6.622 -1.714 7.000 1.00 76.88 177 PRO A N 1
ATOM 1417 C CA . PRO A 1 177 ? 5.343 -0.999 6.983 1.00 76.88 177 PRO A CA 1
ATOM 1418 C C . PRO A 1 177 ? 5.291 0.158 7.988 1.00 76.88 177 PRO A C 1
ATOM 1420 O O . PRO A 1 177 ? 4.470 1.057 7.850 1.00 76.88 177 PRO A O 1
ATOM 1423 N N . TRP A 1 178 ? 6.157 0.144 9.003 1.00 81.69 178 TRP A N 1
ATOM 1424 C CA . TRP A 1 178 ? 6.162 1.116 10.095 1.00 81.69 178 TRP A CA 1
ATOM 1425 C C . TRP A 1 178 ? 6.878 2.418 9.694 1.00 81.69 178 TRP A C 1
ATOM 1427 O O . TRP A 1 178 ? 7.386 2.512 8.568 1.00 81.69 178 TRP A O 1
ATOM 1437 N N . PRO A 1 179 ? 6.910 3.452 10.567 1.00 74.06 179 PRO A N 1
ATOM 1438 C CA . PRO A 1 179 ? 7.523 4.732 10.236 1.00 74.06 179 PRO A CA 1
ATOM 1439 C C . PRO A 1 179 ? 8.911 4.550 9.623 1.00 74.06 179 PRO A C 1
ATOM 1441 O O . PRO A 1 179 ? 9.772 3.887 10.200 1.00 74.06 179 PRO A O 1
ATOM 1444 N N . ALA A 1 180 ? 9.082 5.117 8.426 1.00 71.19 180 ALA A N 1
ATOM 1445 C CA . ALA A 1 180 ? 10.271 4.921 7.615 1.00 71.19 180 ALA A CA 1
ATOM 1446 C C . ALA A 1 180 ? 11.518 5.380 8.379 1.00 71.19 180 ALA A C 1
ATOM 1448 O O . ALA A 1 180 ? 11.616 6.536 8.800 1.00 71.19 180 ALA A O 1
ATOM 1449 N N . GLY A 1 181 ? 12.482 4.477 8.532 1.00 79.81 181 GLY A N 1
ATOM 1450 C CA . GLY A 1 181 ? 13.814 4.833 8.981 1.00 79.81 181 GLY A CA 1
ATOM 1451 C C . GLY A 1 181 ? 14.576 5.595 7.897 1.00 79.81 181 GLY A C 1
ATOM 1452 O O . GLY A 1 181 ? 14.136 5.743 6.749 1.00 79.81 181 GLY A O 1
ATOM 1453 N N . LEU A 1 182 ? 15.781 6.043 8.251 1.00 83.62 182 LEU A N 1
ATOM 1454 C CA . LEU A 1 182 ? 16.700 6.651 7.287 1.00 83.62 182 LEU A CA 1
ATOM 1455 C C . LEU A 1 182 ? 16.974 5.702 6.109 1.00 83.62 182 LEU A C 1
ATOM 1457 O O . LEU A 1 182 ? 16.978 6.138 4.961 1.00 83.62 182 LEU A O 1
ATOM 1461 N N . TRP A 1 183 ? 17.143 4.406 6.392 1.00 85.50 183 TRP A N 1
ATOM 1462 C CA . TRP A 1 183 ? 17.404 3.384 5.377 1.00 85.50 183 TRP A CA 1
ATOM 1463 C C . TRP A 1 183 ? 16.247 3.215 4.388 1.00 85.50 183 TRP A C 1
ATOM 1465 O O . TRP A 1 183 ? 16.487 3.222 3.184 1.00 85.50 183 TRP A O 1
ATOM 1475 N N . ASP A 1 184 ? 15.000 3.157 4.870 1.00 85.94 184 ASP A N 1
ATOM 1476 C CA . ASP A 1 184 ? 13.819 3.051 4.004 1.00 85.94 184 ASP A CA 1
ATOM 1477 C C . ASP A 1 184 ? 13.705 4.263 3.069 1.00 85.94 184 ASP A C 1
ATOM 1479 O O . ASP A 1 184 ? 13.390 4.126 1.888 1.00 85.94 184 ASP A O 1
ATOM 1483 N N . SER A 1 185 ? 13.995 5.457 3.594 1.00 87.12 185 SER A N 1
ATOM 1484 C CA . SER A 1 185 ? 13.904 6.714 2.847 1.00 87.12 185 SER A CA 1
ATOM 1485 C C . SER A 1 185 ? 15.005 6.837 1.792 1.00 87.12 185 SER A C 1
ATOM 1487 O O . SER A 1 185 ? 14.727 7.166 0.639 1.00 87.12 185 SER A O 1
ATOM 1489 N N . VAL A 1 186 ? 16.256 6.544 2.165 1.00 90.94 186 VAL A N 1
ATOM 1490 C CA . VAL A 1 186 ? 17.399 6.553 1.238 1.00 90.94 186 VAL A CA 1
ATOM 1491 C C . VAL A 1 186 ? 17.228 5.472 0.176 1.00 90.94 186 VAL A C 1
ATOM 1493 O O . VAL A 1 186 ? 17.396 5.753 -1.008 1.00 90.94 186 VAL A O 1
ATOM 1496 N N . GLY A 1 187 ? 16.829 4.265 0.577 1.00 93.56 187 GLY A N 1
ATOM 1497 C CA . GLY A 1 187 ? 16.530 3.167 -0.334 1.00 93.56 187 GLY A CA 1
ATOM 1498 C C . GLY A 1 187 ? 15.432 3.522 -1.331 1.00 93.56 187 GLY A C 1
ATOM 1499 O O . GLY A 1 187 ? 15.615 3.326 -2.529 1.00 93.56 187 GLY A O 1
ATOM 1500 N N . ALA A 1 188 ? 14.336 4.132 -0.872 1.00 92.69 188 ALA A N 1
ATOM 1501 C CA . ALA A 1 188 ? 13.274 4.592 -1.759 1.00 92.69 188 ALA A CA 1
ATOM 1502 C C . ALA A 1 188 ? 13.791 5.614 -2.782 1.00 92.69 188 ALA A C 1
ATOM 1504 O O . ALA A 1 188 ? 13.537 5.470 -3.975 1.00 92.69 188 ALA A O 1
ATOM 1505 N N . LEU A 1 189 ? 14.553 6.623 -2.349 1.00 93.56 189 LEU A N 1
ATOM 1506 C CA . LEU A 1 189 ? 15.120 7.625 -3.258 1.00 93.56 189 LEU A CA 1
ATOM 1507 C C . LEU A 1 189 ? 16.081 7.005 -4.280 1.00 93.56 189 LEU A C 1
ATOM 1509 O O . LEU A 1 189 ? 16.009 7.340 -5.462 1.00 93.56 189 LEU A O 1
ATOM 1513 N N . LEU A 1 190 ? 16.946 6.085 -3.847 1.00 95.69 190 LEU A N 1
ATOM 1514 C CA . LEU A 1 190 ? 17.859 5.370 -4.736 1.00 95.69 190 LEU A CA 1
ATOM 1515 C C . LEU A 1 190 ? 17.096 4.513 -5.748 1.00 95.69 190 LEU A C 1
ATOM 1517 O O . LEU A 1 190 ? 17.386 4.601 -6.940 1.00 95.69 190 LEU A O 1
ATOM 1521 N N . GLY A 1 191 ? 16.101 3.742 -5.306 1.00 96.25 191 GLY A N 1
ATOM 1522 C CA . GLY A 1 191 ? 15.267 2.923 -6.185 1.00 96.25 191 GLY A CA 1
ATOM 1523 C C . GLY A 1 191 ? 14.542 3.770 -7.233 1.00 96.25 191 GLY A C 1
ATOM 1524 O O . GLY A 1 191 ? 14.637 3.489 -8.428 1.00 96.25 191 GLY A O 1
ATOM 1525 N N . TRP A 1 192 ? 13.909 4.875 -6.822 1.00 95.88 192 TRP A N 1
ATOM 1526 C CA . TRP A 1 192 ? 13.263 5.814 -7.749 1.00 95.88 192 TRP A CA 1
ATOM 1527 C C . TRP A 1 192 ? 14.261 6.459 -8.715 1.00 95.88 192 TRP A C 1
ATOM 1529 O O . TRP A 1 192 ? 13.963 6.603 -9.902 1.00 95.88 192 TRP A O 1
ATOM 1539 N N . GLY A 1 193 ? 15.463 6.791 -8.240 1.00 97.12 193 GLY A N 1
ATOM 1540 C CA . GLY A 1 193 ? 16.556 7.285 -9.075 1.00 97.12 193 GLY A CA 1
ATOM 1541 C C . GLY A 1 193 ? 16.970 6.287 -10.160 1.00 97.12 193 GLY A C 1
ATOM 1542 O O . GLY A 1 193 ? 17.147 6.682 -11.311 1.00 97.12 193 GLY A O 1
ATOM 1543 N N . HIS A 1 194 ? 17.048 4.995 -9.832 1.00 98.06 194 HIS A N 1
ATOM 1544 C CA . HIS A 1 194 ? 17.352 3.934 -10.799 1.00 98.06 194 HIS A CA 1
ATOM 1545 C C . HIS A 1 194 ? 16.228 3.764 -11.823 1.00 98.06 194 HIS A C 1
ATOM 1547 O O . HIS A 1 194 ? 16.503 3.691 -13.020 1.00 98.06 194 HIS A O 1
ATOM 1553 N N . VAL A 1 195 ? 14.960 3.797 -11.397 1.00 97.19 195 VAL A N 1
ATOM 1554 C CA . VAL A 1 195 ? 13.814 3.778 -12.325 1.00 97.19 195 VAL A CA 1
ATOM 1555 C C . VAL A 1 195 ? 13.894 4.953 -13.307 1.00 97.19 195 VAL A C 1
ATOM 1557 O O . VAL A 1 195 ? 13.782 4.755 -14.517 1.00 97.19 195 VAL A O 1
ATOM 1560 N N . ALA A 1 196 ? 14.151 6.169 -12.818 1.00 97.19 196 ALA A N 1
ATOM 1561 C CA . ALA A 1 196 ? 14.292 7.350 -13.668 1.00 97.19 196 ALA A CA 1
ATOM 1562 C C . ALA A 1 196 ? 15.485 7.232 -14.633 1.00 97.19 196 ALA A C 1
ATOM 1564 O O . ALA A 1 196 ? 15.346 7.500 -15.828 1.00 97.19 196 ALA A O 1
ATOM 1565 N N . ALA A 1 197 ? 16.644 6.779 -14.147 1.00 97.50 197 ALA A N 1
ATOM 1566 C CA . ALA A 1 197 ? 17.829 6.557 -14.969 1.00 97.50 197 ALA A CA 1
ATOM 1567 C C . ALA A 1 197 ? 17.577 5.513 -16.068 1.00 97.50 197 ALA A C 1
ATOM 1569 O O . ALA A 1 197 ? 17.930 5.747 -17.224 1.00 97.50 197 ALA A O 1
ATOM 1570 N N . ALA A 1 198 ? 16.908 4.403 -15.746 1.00 97.38 198 ALA A N 1
ATOM 1571 C CA . ALA A 1 198 ? 16.520 3.380 -16.712 1.00 97.38 198 ALA A CA 1
ATOM 1572 C C . ALA A 1 198 ? 15.640 3.960 -17.830 1.00 97.38 198 ALA A C 1
ATOM 1574 O O . ALA A 1 198 ? 15.930 3.752 -19.010 1.00 97.38 198 ALA A O 1
ATOM 1575 N N . VAL A 1 199 ? 14.616 4.745 -17.477 1.00 96.44 199 VAL A N 1
ATOM 1576 C CA . VAL A 1 199 ? 13.745 5.429 -18.449 1.00 96.44 199 VAL A CA 1
ATOM 1577 C C . VAL A 1 199 ? 14.561 6.348 -19.362 1.00 96.44 199 VAL A C 1
ATOM 1579 O O . VAL A 1 199 ? 14.420 6.287 -20.585 1.00 96.44 199 VAL A O 1
ATOM 1582 N N . LEU A 1 200 ? 15.464 7.157 -18.800 1.00 95.69 200 LEU A N 1
ATOM 1583 C CA . LEU A 1 200 ? 16.318 8.065 -19.572 1.00 95.69 200 LEU A CA 1
ATOM 1584 C C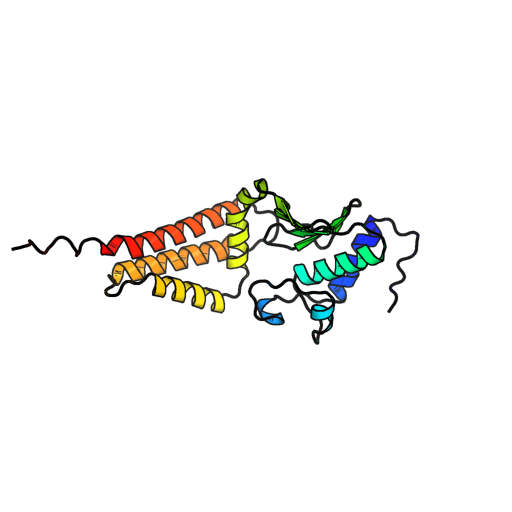 . LEU A 1 200 ? 17.270 7.318 -20.518 1.00 95.69 200 LEU A C 1
ATOM 1586 O O . LEU A 1 200 ? 17.430 7.727 -21.668 1.00 95.69 200 LEU A O 1
ATOM 1590 N N . ILE A 1 201 ? 17.862 6.205 -20.077 1.00 94.75 201 ILE A N 1
ATOM 1591 C CA . ILE A 1 201 ? 18.728 5.352 -20.905 1.00 94.75 201 ILE A CA 1
ATOM 1592 C C . ILE A 1 201 ? 17.946 4.780 -22.098 1.00 94.75 201 ILE A C 1
ATOM 1594 O O . ILE A 1 201 ? 18.419 4.824 -23.242 1.00 94.75 201 ILE A O 1
ATOM 1598 N N . ILE A 1 202 ? 16.737 4.266 -21.853 1.00 93.81 202 ILE A N 1
ATOM 1599 C CA . ILE A 1 202 ? 15.908 3.638 -22.889 1.00 93.81 202 ILE A CA 1
ATOM 1600 C C . ILE A 1 202 ? 15.429 4.685 -23.905 1.00 93.81 202 ILE A C 1
ATOM 1602 O O . ILE A 1 202 ? 15.524 4.459 -25.115 1.00 93.81 202 ILE A O 1
ATOM 1606 N N . LEU A 1 203 ? 14.970 5.852 -23.442 1.00 91.69 203 LEU A N 1
ATOM 1607 C CA . LEU A 1 203 ? 14.395 6.887 -24.308 1.00 91.69 203 LEU A CA 1
ATOM 1608 C C . LEU A 1 203 ? 15.454 7.749 -25.020 1.00 91.69 203 LEU A C 1
ATOM 1610 O O . LEU A 1 203 ? 15.330 8.006 -26.224 1.00 91.69 203 LEU A O 1
ATOM 1614 N N . GLY A 1 204 ? 16.516 8.160 -24.319 1.00 87.06 204 GLY A N 1
ATOM 1615 C CA . GLY A 1 204 ? 17.520 9.120 -24.804 1.00 87.06 204 GLY A CA 1
ATOM 1616 C C . GLY A 1 204 ? 18.427 8.594 -25.921 1.00 87.06 204 GLY A C 1
ATOM 1617 O O . GLY A 1 204 ? 19.072 9.354 -26.642 1.00 87.06 204 GLY A O 1
ATOM 1618 N N . THR A 1 205 ? 18.462 7.282 -26.144 1.00 76.69 205 THR A N 1
ATOM 1619 C CA . THR A 1 205 ? 19.357 6.669 -27.140 1.00 76.69 205 THR A CA 1
ATOM 1620 C C . THR A 1 205 ? 18.786 6.664 -28.565 1.00 76.69 205 THR A C 1
ATOM 1622 O O . THR A 1 205 ? 19.489 6.278 -29.510 1.00 76.69 205 THR A O 1
ATOM 1625 N N . GLY A 1 206 ? 17.546 7.142 -28.744 1.00 64.06 206 GLY A N 1
ATOM 1626 C CA . GLY A 1 206 ? 16.814 7.144 -30.016 1.00 64.06 206 GLY A CA 1
ATOM 1627 C C . GLY A 1 206 ? 16.928 8.408 -30.884 1.00 64.06 206 GLY A C 1
ATOM 1628 O O . GLY A 1 206 ? 16.528 8.363 -32.045 1.00 64.06 206 GLY A O 1
ATOM 1629 N N . GLU A 1 207 ? 17.474 9.523 -30.391 1.00 64.44 207 GLU A N 1
ATOM 1630 C CA . GLU A 1 207 ? 17.444 10.804 -31.129 1.00 64.44 207 GLU A CA 1
ATOM 1631 C C . GLU A 1 207 ? 18.486 10.919 -32.255 1.00 64.44 207 GLU A C 1
ATOM 1633 O O . GLU A 1 207 ? 18.273 11.624 -33.240 1.00 64.44 207 GLU A O 1
ATOM 1638 N N . ARG A 1 208 ? 19.586 10.158 -32.206 1.00 61.91 208 ARG A N 1
ATOM 1639 C CA . ARG A 1 208 ? 20.724 10.362 -33.128 1.00 61.91 208 ARG A CA 1
ATOM 1640 C C . ARG A 1 208 ? 20.549 9.831 -34.561 1.00 61.91 208 ARG A C 1
ATOM 1642 O O . ARG A 1 208 ? 21.479 9.949 -35.351 1.00 61.91 208 ARG A O 1
ATOM 1649 N N . ARG A 1 209 ? 19.405 9.234 -34.930 1.00 57.50 209 ARG A N 1
ATOM 1650 C CA . ARG A 1 209 ? 19.178 8.701 -36.298 1.00 57.50 209 ARG A CA 1
ATOM 1651 C C . ARG A 1 209 ? 18.405 9.630 -37.242 1.00 57.50 209 ARG A C 1
ATOM 1653 O O . ARG A 1 209 ? 18.330 9.311 -38.423 1.00 57.50 209 ARG A O 1
ATOM 1660 N N . ARG A 1 210 ? 17.858 10.763 -36.779 1.00 57.28 210 ARG A N 1
ATOM 1661 C CA . ARG A 1 210 ? 17.059 11.666 -37.639 1.00 57.28 210 ARG A CA 1
ATOM 1662 C C . ARG A 1 210 ? 17.856 12.738 -38.396 1.00 57.28 210 ARG A C 1
ATOM 1664 O O . ARG A 1 210 ? 17.290 13.348 -39.288 1.00 57.28 210 ARG A O 1
ATOM 1671 N N . SER A 1 211 ? 19.146 12.938 -38.124 1.00 56.53 211 SER A N 1
ATOM 1672 C CA . SER A 1 211 ? 19.934 14.036 -38.720 1.00 56.53 211 SER A CA 1
ATOM 1673 C C . SER A 1 211 ? 20.828 13.653 -39.913 1.00 56.53 211 SER A C 1
ATOM 1675 O O . SER A 1 211 ? 21.739 14.402 -40.248 1.00 56.53 211 SER A O 1
ATOM 1677 N N . ARG A 1 212 ? 20.618 12.496 -40.563 1.00 57.75 212 ARG A N 1
ATOM 1678 C CA . ARG A 1 212 ? 21.483 12.023 -41.672 1.00 57.75 212 ARG A CA 1
ATOM 1679 C C . ARG A 1 212 ? 20.843 11.983 -43.064 1.00 57.75 212 ARG A C 1
ATOM 1681 O O . ARG A 1 212 ? 21.439 11.403 -43.964 1.00 57.75 212 ARG A O 1
ATOM 1688 N N . PHE A 1 213 ? 19.692 12.614 -43.267 1.00 60.16 213 PHE A N 1
ATOM 1689 C CA . PHE A 1 213 ? 19.188 12.853 -44.621 1.00 60.16 213 PHE A CA 1
ATOM 1690 C C . PHE A 1 213 ? 19.311 14.346 -44.939 1.00 60.16 213 PHE A C 1
ATOM 1692 O O . PHE A 1 213 ? 18.523 15.126 -44.404 1.00 60.16 213 PHE A O 1
ATOM 1699 N N . PRO A 1 214 ? 20.305 14.771 -45.742 1.00 61.41 214 PRO A N 1
ATOM 1700 C CA . PRO A 1 214 ? 20.239 16.083 -46.365 1.00 61.41 214 PRO A CA 1
ATOM 1701 C C . PRO A 1 214 ? 19.010 16.091 -47.281 1.00 61.41 214 PRO A C 1
ATOM 1703 O O . PRO A 1 214 ? 18.833 15.179 -48.091 1.00 61.41 214 PRO A O 1
ATOM 1706 N N . HIS A 1 215 ? 18.126 17.069 -47.092 1.00 65.69 215 HIS A N 1
ATOM 1707 C CA . HIS A 1 215 ? 17.082 17.347 -48.072 1.00 65.69 215 HIS A CA 1
ATOM 1708 C C . HIS A 1 215 ? 17.760 17.740 -49.402 1.00 65.69 215 HIS A C 1
ATOM 1710 O O . HIS A 1 215 ? 18.760 18.462 -49.344 1.00 65.69 215 HIS A O 1
ATOM 1716 N N . PRO A 1 216 ? 17.288 17.208 -50.546 1.00 69.56 216 PRO A N 1
ATOM 1717 C CA . PRO A 1 216 ? 17.832 17.515 -51.868 1.00 69.56 216 PRO A CA 1
ATOM 1718 C C . PRO A 1 216 ? 17.625 18.979 -52.263 1.00 69.56 216 PRO A C 1
ATOM 1720 O O . PRO A 1 216 ? 16.634 19.585 -51.791 1.00 69.56 216 PRO A O 1
#

Foldseek 3Di:
DDPCPDPPDDPVRLQVVLQVVLCVQAPEDECCVQVVDLDDQDALVVQVVDVVRYYHQRNSQNSSQVVCVVVVWQWWWWDLLLGIWIDTPRGTHSPDAPDTQWIAHPVGIDGDPVSCVCVLLSVLLSLQPDDPVVVVVVLVVVLVVLADPDWPVVLSVVLSVLLVVLSVLSNVQRNDSHDHDPSSSVSSVSSVVSNVVSSCSRNVVPPPPPPPDDDD

Secondary structure (DSSP, 8-state):
------TT--HHHHHHHHHHHHHHHS-B--HHHHTSSSS----HHHHHHSSS--B-HHHHHHHHHHHHHHTT---EEEE-SS-EEEEETTEEESS--SS-SEEEETTEEEE-GGGGGGHHHHHHHHHHHS-HHHHHHHHHHHHHHH--SS--HHHHHHHHHHHHHHHHHHHHH----SS--HHHHHHHHHHHHHHHHHHHHHHHTTGGGSS-----